Protein AF-F3GK65-F1 (afdb_monomer_lite)

Organism: NCBI:txid629263

pLDDT: mean 91.28, std 12.59, range [42.91, 98.81]

Secondary structure (DSSP, 8-state):
-HHHHHHHHSS--B-TTGGGSGGGGGBPPBSSS-TT---BPBPTTS-SSTTT----B---SB-TTSBB-S--B-SBSS-TTB-SSSTTBB-TTSTTBPPPB-S--HHHHHHHTT--EEEEEETHHHHHHHHTT-SSPPSSS---GGG-GGGGBGGGSTTSHHHHHHHEEEEESSSSTTT-HHHHHHHTT---SEEEEE--GGGS--TTTS-HHHH--

Structure (mmCIF, N/CA/C/O backbone):
data_AF-F3GK65-F1
#
_entry.id   AF-F3GK65-F1
#
loop_
_atom_site.group_PDB
_atom_site.id
_atom_site.type_symbol
_atom_site.label_atom_id
_atom_site.label_alt_id
_atom_site.label_comp_id
_atom_site.label_asym_id
_atom_site.label_entity_id
_atom_site.label_seq_id
_atom_site.pdbx_PDB_ins_code
_atom_site.Cartn_x
_atom_site.Cartn_y
_atom_site.Cartn_z
_atom_site.occupancy
_atom_site.B_iso_or_equiv
_atom_site.auth_seq_id
_atom_site.auth_comp_id
_atom_site.auth_asym_id
_atom_site.auth_atom_id
_atom_site.pdbx_PDB_model_num
ATOM 1 N N . PHE A 1 1 ? 5.618 -4.472 -0.065 1.00 94.06 1 PHE A N 1
ATOM 2 C CA . PHE A 1 1 ? 4.437 -4.201 -0.919 1.00 94.06 1 PHE A CA 1
ATOM 3 C C . PHE A 1 1 ? 3.686 -5.488 -1.281 1.00 94.06 1 PHE A C 1
ATOM 5 O O . PHE A 1 1 ? 2.673 -5.752 -0.646 1.00 94.06 1 PHE A O 1
ATOM 12 N N . LEU A 1 2 ? 4.176 -6.322 -2.215 1.00 95.81 2 LEU A N 1
ATOM 13 C CA . LEU A 1 2 ? 3.410 -7.453 -2.777 1.00 95.81 2 LEU A CA 1
ATOM 14 C C . LEU A 1 2 ? 2.912 -8.450 -1.724 1.00 95.81 2 LEU A C 1
ATOM 16 O O . LEU A 1 2 ? 1.735 -8.788 -1.720 1.00 95.81 2 LEU A O 1
ATOM 20 N N . ASN A 1 3 ? 3.767 -8.828 -0.768 1.00 95.19 3 ASN A N 1
ATOM 21 C CA . ASN A 1 3 ? 3.383 -9.724 0.330 1.00 95.19 3 ASN A CA 1
ATOM 22 C C . ASN A 1 3 ? 2.174 -9.205 1.122 1.00 95.19 3 ASN A C 1
ATOM 24 O O . ASN A 1 3 ? 1.373 -9.993 1.601 1.00 95.19 3 ASN A O 1
ATOM 28 N N . HIS A 1 4 ? 2.029 -7.884 1.262 1.00 96.25 4 HIS A N 1
ATOM 29 C CA . HIS A 1 4 ? 0.927 -7.285 2.021 1.00 96.25 4 HIS A CA 1
ATOM 30 C C . HIS A 1 4 ? -0.365 -7.278 1.197 1.00 96.25 4 HIS A C 1
ATOM 32 O O . HIS A 1 4 ? -1.444 -7.434 1.755 1.00 96.25 4 HIS A O 1
ATOM 38 N N . GLN A 1 5 ? -0.253 -7.134 -0.125 1.00 97.56 5 GLN A N 1
ATOM 39 C CA . GLN A 1 5 ? -1.383 -7.282 -1.041 1.00 97.56 5 GLN A CA 1
ATOM 40 C C . GLN A 1 5 ? -1.865 -8.740 -1.030 1.00 97.56 5 GLN A C 1
ATOM 42 O O . GLN A 1 5 ? -3.017 -9.007 -0.704 1.00 97.56 5 GLN A O 1
ATOM 47 N N . TYR A 1 6 ? -0.948 -9.693 -1.236 1.00 96.00 6 TYR A N 1
ATOM 48 C CA . TYR A 1 6 ? -1.248 -11.128 -1.197 1.00 96.00 6 TYR A CA 1
ATOM 49 C C . TYR A 1 6 ? -1.791 -11.602 0.154 1.00 96.00 6 TYR A C 1
ATOM 51 O O . TYR A 1 6 ? -2.671 -12.458 0.165 1.00 96.00 6 TYR A O 1
ATOM 59 N N . LEU A 1 7 ? -1.328 -11.033 1.273 1.00 96.50 7 LEU A N 1
ATOM 60 C CA . LEU A 1 7 ? -1.865 -11.321 2.607 1.00 96.50 7 LEU A CA 1
ATOM 61 C C . LEU A 1 7 ? -3.384 -11.128 2.669 1.00 96.50 7 LEU A C 1
ATOM 63 O O . LEU A 1 7 ? -4.075 -11.923 3.300 1.00 96.50 7 LEU A O 1
ATOM 67 N N . ILE A 1 8 ? -3.903 -10.073 2.035 1.00 98.00 8 ILE A N 1
ATOM 68 C CA . ILE A 1 8 ? -5.317 -9.715 2.158 1.00 98.00 8 ILE A CA 1
ATOM 69 C C . ILE A 1 8 ? -6.172 -10.232 1.000 1.00 98.00 8 ILE A C 1
ATOM 71 O O . ILE A 1 8 ? -7.365 -10.430 1.202 1.00 98.00 8 ILE A O 1
ATOM 75 N N . SER A 1 9 ? -5.615 -10.457 -0.193 1.00 97.38 9 SER A N 1
ATOM 76 C CA . SER A 1 9 ? -6.394 -10.815 -1.393 1.00 97.38 9 SER A CA 1
ATOM 77 C C . SER A 1 9 ? -6.029 -12.160 -2.021 1.00 97.38 9 SER A C 1
ATOM 79 O O . SER A 1 9 ? -6.745 -12.615 -2.913 1.00 97.38 9 SER A O 1
ATOM 81 N N . ALA A 1 10 ? -4.911 -12.781 -1.622 1.00 96.75 10 ALA A N 1
ATOM 82 C CA . ALA A 1 10 ? -4.298 -13.910 -2.333 1.00 96.75 10 ALA A CA 1
ATOM 83 C C . ALA A 1 10 ? -4.128 -13.666 -3.853 1.00 96.75 10 ALA A C 1
ATOM 85 O O . ALA A 1 10 ? -4.073 -14.611 -4.636 1.00 96.75 10 ALA A O 1
ATOM 86 N N . THR A 1 11 ? -4.070 -12.394 -4.265 1.00 96.38 11 THR A N 1
ATOM 87 C CA . THR A 1 11 ? -4.073 -11.953 -5.663 1.00 96.38 11 THR A CA 1
ATOM 88 C C . THR A 1 11 ? -3.103 -10.785 -5.822 1.00 96.38 11 THR A C 1
ATOM 90 O O . THR A 1 11 ? -3.115 -9.846 -5.022 1.00 96.38 11 THR A O 1
ATOM 93 N N . ALA A 1 12 ? -2.263 -10.817 -6.858 1.00 97.00 12 ALA A N 1
ATOM 94 C CA . ALA A 1 12 ? -1.435 -9.666 -7.208 1.00 97.00 12 ALA A CA 1
ATOM 95 C C . ALA A 1 12 ? -2.324 -8.485 -7.646 1.00 97.00 12 ALA A C 1
ATOM 97 O O . ALA A 1 12 ? -3.264 -8.703 -8.415 1.00 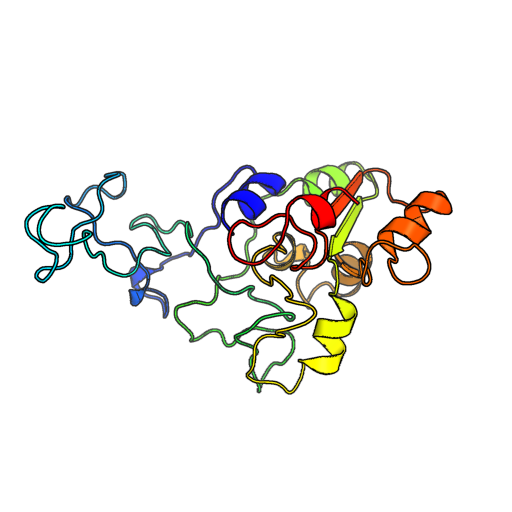97.00 12 ALA A O 1
ATOM 98 N N . PRO A 1 13 ? -2.024 -7.241 -7.235 1.00 98.00 13 PRO A N 1
ATOM 99 C CA . PRO A 1 13 ? -2.715 -6.079 -7.774 1.00 98.00 13 PRO A CA 1
ATOM 100 C C . PRO A 1 13 ? -2.517 -5.975 -9.285 1.00 98.00 13 PRO A C 1
ATOM 102 O O . PRO A 1 13 ? -1.443 -6.283 -9.806 1.00 98.00 13 PRO A O 1
ATOM 105 N N . VAL A 1 14 ? -3.532 -5.477 -9.978 1.00 97.56 14 VAL A N 1
ATOM 106 C CA . VAL A 1 14 ? -3.512 -5.293 -11.430 1.00 97.56 14 VAL A CA 1
ATOM 107 C C . VAL A 1 14 ? -3.366 -3.809 -11.752 1.00 97.56 14 VAL A C 1
ATOM 109 O O . VAL A 1 14 ? -4.002 -2.957 -11.124 1.00 97.56 14 VAL A O 1
ATOM 112 N N . TYR A 1 15 ? -2.551 -3.499 -12.758 1.00 97.75 15 TYR A N 1
ATOM 113 C CA . TYR A 1 15 ? -2.471 -2.190 -13.399 1.00 97.75 15 TYR A CA 1
ATOM 114 C C . TYR A 1 15 ? -3.023 -2.298 -14.830 1.00 97.75 15 TYR A C 1
ATOM 116 O O . TYR A 1 15 ? -2.271 -2.593 -15.755 1.00 97.75 15 TYR A O 1
ATOM 124 N N . PRO A 1 16 ? -4.329 -2.077 -15.055 1.00 96.25 16 PRO A N 1
ATOM 125 C CA . PRO A 1 16 ? -4.945 -2.243 -16.367 1.00 96.25 16 PRO A CA 1
ATOM 126 C C . PRO A 1 16 ? -4.269 -1.378 -17.434 1.00 96.25 16 PRO A C 1
ATOM 128 O O . PRO A 1 16 ? -3.997 -0.202 -17.196 1.00 96.25 16 PRO A O 1
ATOM 131 N N . ASN A 1 17 ? -4.042 -1.959 -18.616 1.00 95.62 17 ASN A N 1
ATOM 132 C CA . ASN A 1 17 ? -3.461 -1.283 -19.781 1.00 95.62 17 ASN A CA 1
ATOM 133 C C . ASN A 1 17 ? -2.149 -0.540 -19.462 1.00 95.62 17 ASN A C 1
ATOM 135 O O . ASN A 1 17 ? -1.937 0.581 -19.927 1.00 95.62 17 ASN A O 1
ATOM 139 N N . ALA A 1 18 ? -1.255 -1.148 -18.669 1.00 97.12 18 ALA A N 1
ATOM 140 C CA . ALA A 1 18 ? -0.047 -0.479 -18.185 1.00 97.12 18 ALA A CA 1
ATOM 141 C C . ALA A 1 18 ? 0.805 0.103 -19.328 1.00 97.12 18 ALA A C 1
ATOM 143 O O . ALA A 1 18 ? 1.327 1.211 -19.196 1.00 97.12 18 ALA A O 1
ATOM 144 N N . ALA A 1 19 ? 0.890 -0.595 -20.468 1.00 97.00 19 ALA A N 1
ATOM 145 C CA . ALA A 1 19 ? 1.664 -0.178 -21.642 1.00 97.00 19 ALA A CA 1
ATOM 146 C C . ALA A 1 19 ? 1.184 1.144 -22.278 1.00 97.00 19 ALA A C 1
ATOM 148 O O . ALA A 1 19 ? 1.980 1.855 -22.892 1.00 97.00 19 ALA A O 1
ATOM 149 N N . GLU A 1 20 ? -0.088 1.499 -22.091 1.00 97.50 20 GLU A N 1
ATOM 150 C CA . GLU A 1 20 ? -0.716 2.724 -22.612 1.00 97.50 20 GLU A CA 1
ATOM 151 C C . GLU A 1 20 ? -0.918 3.789 -21.522 1.00 97.50 20 GLU A C 1
ATOM 153 O O . GLU A 1 20 ? -1.520 4.836 -21.751 1.00 97.50 20 GLU A O 1
ATOM 158 N N . SER A 1 21 ? -0.401 3.534 -20.322 1.00 97.19 21 SER A N 1
ATOM 159 C CA . SER A 1 21 ? -0.592 4.373 -19.143 1.00 97.19 21 SER A CA 1
ATOM 160 C C . SER A 1 21 ? 0.669 5.174 -18.787 1.00 97.19 21 SER A C 1
ATOM 162 O O . SER A 1 21 ? 1.758 4.899 -19.312 1.00 97.19 21 SER A O 1
ATOM 164 N N . PRO A 1 22 ? 0.585 6.114 -17.825 1.00 97.19 22 PRO A N 1
ATOM 165 C CA . PRO A 1 22 ? 1.771 6.737 -17.242 1.00 97.19 22 PRO A CA 1
ATOM 166 C C . PRO A 1 22 ? 2.789 5.724 -16.695 1.00 97.19 22 PRO A C 1
ATOM 168 O O . PRO A 1 22 ? 3.991 5.976 -16.748 1.00 97.19 22 PRO A O 1
ATOM 171 N N . ALA A 1 23 ? 2.339 4.551 -16.235 1.00 97.56 23 ALA A N 1
ATOM 172 C CA . ALA A 1 23 ? 3.191 3.513 -15.660 1.00 97.56 23 ALA A CA 1
ATOM 173 C C . ALA A 1 23 ? 3.924 2.636 -16.689 1.00 97.56 23 ALA A C 1
ATOM 175 O O . ALA A 1 23 ? 4.648 1.726 -16.289 1.00 97.56 23 ALA A O 1
ATOM 176 N N . LYS A 1 24 ? 3.820 2.908 -18.000 1.00 97.88 24 LYS A N 1
ATOM 177 C CA . LYS A 1 24 ? 4.500 2.117 -19.048 1.00 97.88 24 LYS A CA 1
ATOM 178 C C . LYS A 1 24 ? 6.005 1.947 -18.813 1.00 97.88 24 LYS A C 1
ATOM 180 O O . LYS A 1 24 ? 6.577 0.917 -19.148 1.00 97.88 24 LYS A O 1
ATOM 185 N N . SER A 1 25 ? 6.645 2.947 -18.204 1.00 97.12 25 SER A N 1
ATOM 186 C CA . SER A 1 25 ? 8.075 2.925 -17.878 1.00 97.12 25 SER A CA 1
ATOM 187 C C . SER A 1 25 ? 8.427 1.996 -16.715 1.00 97.12 25 SER A C 1
ATOM 189 O O . SER A 1 25 ? 9.604 1.775 -16.469 1.00 97.12 25 SER A O 1
ATOM 191 N N . GLN A 1 26 ? 7.437 1.470 -15.991 1.00 97.88 26 GLN A N 1
ATOM 192 C CA . GLN A 1 26 ? 7.615 0.555 -14.863 1.00 97.88 26 GLN A CA 1
ATOM 193 C C . GLN A 1 26 ? 7.521 -0.925 -15.254 1.00 97.88 26 GLN A C 1
ATOM 195 O O . GLN A 1 26 ? 7.741 -1.788 -14.399 1.00 97.88 26 GLN A O 1
ATOM 200 N N . ILE A 1 27 ? 7.180 -1.215 -16.514 1.00 98.19 27 ILE A N 1
ATOM 201 C CA . ILE A 1 27 ? 7.025 -2.576 -17.023 1.00 98.19 27 ILE A CA 1
ATOM 202 C C . ILE A 1 27 ? 8.400 -3.238 -17.147 1.00 98.19 27 ILE A C 1
ATOM 204 O O . ILE A 1 27 ? 9.306 -2.709 -17.793 1.00 98.19 27 ILE A O 1
ATOM 208 N N . ALA A 1 28 ? 8.537 -4.415 -16.541 1.00 97.62 28 ALA A N 1
ATOM 209 C CA . ALA A 1 28 ? 9.734 -5.232 -16.618 1.00 97.62 28 ALA A CA 1
ATOM 210 C C . ALA A 1 28 ? 10.055 -5.619 -18.066 1.00 97.62 28 ALA A C 1
ATOM 212 O O . ALA A 1 28 ? 9.186 -6.042 -18.824 1.00 97.62 28 ALA A O 1
ATOM 213 N N . THR A 1 29 ? 11.332 -5.541 -18.437 1.00 97.50 29 THR A N 1
ATOM 214 C CA . THR A 1 29 ? 11.816 -6.155 -19.679 1.00 97.50 29 THR A CA 1
ATOM 215 C C . THR A 1 29 ? 12.325 -7.557 -19.370 1.00 97.50 29 THR A C 1
ATOM 217 O O . THR A 1 29 ? 13.164 -7.725 -18.48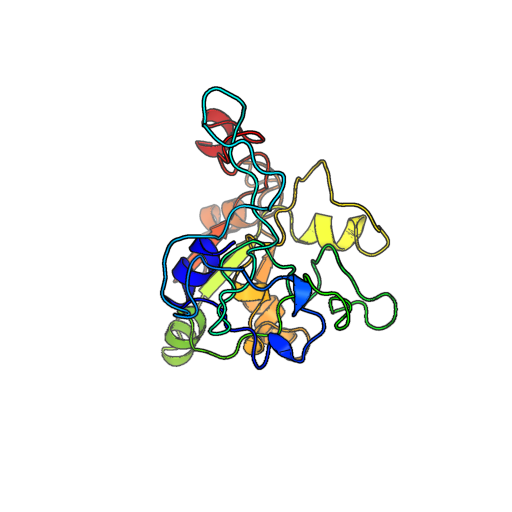4 1.00 97.50 29 THR A O 1
ATOM 220 N N . LEU A 1 30 ? 11.832 -8.561 -20.094 1.00 97.75 30 LEU A N 1
ATOM 221 C CA . LEU A 1 30 ? 12.184 -9.970 -19.903 1.00 97.75 30 LEU A CA 1
ATOM 222 C C . LEU A 1 30 ? 13.158 -10.451 -20.986 1.00 97.75 30 LEU A C 1
ATOM 224 O O . LEU A 1 30 ? 13.303 -9.822 -22.036 1.00 97.75 30 LEU A O 1
ATOM 228 N N . GLN A 1 31 ? 13.851 -11.564 -20.730 1.00 96.94 31 GLN A N 1
ATOM 229 C CA . GLN A 1 31 ? 14.780 -12.160 -21.703 1.00 96.94 31 GLN A CA 1
ATOM 230 C C . GLN A 1 31 ? 14.078 -12.720 -22.948 1.00 96.94 31 GLN A C 1
ATOM 232 O O . GLN A 1 31 ? 14.724 -12.924 -23.976 1.00 96.94 31 GLN A O 1
ATOM 237 N N . SER A 1 32 ? 12.771 -12.960 -22.871 1.00 96.94 32 SER A N 1
ATOM 238 C CA . SER A 1 32 ? 11.936 -13.361 -23.999 1.00 96.94 32 SER A CA 1
ATOM 239 C C . SER A 1 32 ? 10.675 -12.502 -24.091 1.00 96.94 32 SER A C 1
ATOM 241 O O . SER A 1 32 ? 10.372 -11.710 -23.202 1.00 96.94 32 SER A O 1
ATOM 243 N N . PHE A 1 33 ? 9.919 -12.673 -25.176 1.00 94.25 33 PHE A N 1
ATOM 244 C CA . PHE A 1 33 ? 8.612 -12.036 -25.352 1.00 94.25 33 PHE A CA 1
ATOM 245 C C . PHE A 1 33 ? 7.487 -12.727 -24.562 1.00 94.25 33 PHE A C 1
ATOM 247 O O . PHE A 1 33 ? 6.353 -12.258 -24.598 1.00 94.25 33 PHE A O 1
ATOM 254 N N . ASN A 1 34 ? 7.766 -13.841 -23.872 1.00 96.75 34 ASN A N 1
ATOM 255 C CA . ASN A 1 34 ? 6.779 -14.493 -23.019 1.00 96.75 34 ASN A CA 1
ATOM 256 C C . ASN A 1 34 ? 6.603 -13.670 -21.727 1.00 96.75 34 ASN A C 1
ATOM 258 O O . ASN A 1 34 ? 7.566 -13.573 -20.966 1.00 96.75 34 ASN A O 1
ATOM 262 N N . PRO A 1 35 ? 5.406 -13.124 -21.433 1.00 94.50 35 PRO A N 1
ATOM 263 C CA . PRO A 1 35 ? 5.169 -12.346 -20.213 1.00 94.50 35 PRO A CA 1
ATOM 264 C C . PRO A 1 35 ? 5.368 -13.155 -18.922 1.00 94.50 35 PRO A C 1
ATOM 266 O O . PRO A 1 35 ? 5.573 -12.567 -17.866 1.00 94.50 35 PRO A O 1
ATOM 269 N N . LEU A 1 36 ? 5.343 -14.489 -19.010 1.00 94.44 36 LEU A N 1
ATOM 270 C CA . LEU A 1 36 ? 5.572 -15.405 -17.893 1.00 94.44 36 LEU A CA 1
ATOM 271 C C . LEU A 1 36 ? 7.043 -15.830 -17.743 1.00 94.44 36 LEU A C 1
ATOM 273 O O . LEU A 1 36 ? 7.341 -16.694 -16.920 1.00 94.44 36 LEU A O 1
ATOM 277 N N . ASP A 1 37 ? 7.971 -15.293 -18.544 1.00 96.69 37 ASP A N 1
ATOM 278 C CA . ASP A 1 37 ? 9.395 -15.591 -18.376 1.00 96.69 37 ASP A CA 1
ATOM 279 C C . ASP A 1 37 ? 9.888 -15.020 -17.035 1.00 96.69 37 ASP A C 1
ATOM 281 O O . ASP A 1 37 ? 9.843 -13.807 -16.828 1.00 96.69 37 ASP A O 1
ATOM 285 N N . PRO A 1 38 ? 10.394 -15.851 -16.110 1.00 93.88 38 PRO A N 1
ATOM 286 C CA . PRO A 1 38 ? 10.830 -15.367 -14.805 1.00 93.88 38 PRO A CA 1
ATOM 287 C C . PRO A 1 38 ? 12.148 -14.577 -14.867 1.00 93.88 38 PRO A C 1
ATOM 289 O O . PRO A 1 38 ? 12.617 -14.079 -13.843 1.00 93.88 38 PRO A O 1
ATOM 292 N N . ARG A 1 39 ? 12.796 -14.486 -16.036 1.00 95.75 39 ARG A N 1
ATOM 293 C CA . ARG A 1 39 ? 14.120 -13.879 -16.186 1.00 95.75 39 ARG A CA 1
ATOM 294 C C . ARG A 1 39 ? 14.008 -12.444 -16.682 1.00 95.75 39 ARG A C 1
ATOM 296 O O . ARG A 1 39 ? 13.686 -12.192 -17.845 1.00 95.75 39 ARG A O 1
ATOM 303 N N . LEU A 1 40 ? 14.379 -11.502 -15.818 1.00 96.31 40 LEU A N 1
ATOM 304 C CA . LEU A 1 40 ? 14.602 -10.113 -16.213 1.00 96.31 40 LEU A CA 1
ATOM 305 C C . LEU A 1 40 ? 15.747 -10.024 -17.233 1.00 96.31 40 LEU A C 1
ATOM 307 O O . LEU A 1 40 ? 16.766 -10.712 -17.116 1.00 96.31 40 LEU A O 1
ATOM 311 N N . LYS A 1 41 ? 15.590 -9.149 -18.228 1.00 96.88 41 LYS A N 1
ATOM 312 C CA . LYS A 1 41 ? 16.653 -8.792 -19.167 1.00 96.88 41 LYS A CA 1
ATOM 313 C C . LYS A 1 41 ? 17.632 -7.837 -18.469 1.00 96.88 41 LYS A C 1
ATOM 315 O O . LYS A 1 41 ? 17.204 -6.755 -18.057 1.00 96.88 41 LYS A O 1
ATOM 320 N N . PRO A 1 42 ? 18.923 -8.193 -18.337 1.00 96.19 42 PRO A N 1
ATOM 321 C CA . PRO A 1 42 ? 19.933 -7.252 -17.866 1.00 96.19 42 PRO A CA 1
ATOM 322 C C . PRO A 1 42 ? 20.011 -6.025 -18.781 1.00 96.19 42 PRO A C 1
ATOM 324 O O . PRO A 1 42 ? 19.777 -6.124 -19.987 1.00 96.19 42 PRO A O 1
ATOM 327 N N . LEU A 1 43 ? 20.349 -4.868 -18.216 1.00 96.25 43 LEU A N 1
ATOM 328 C CA . LEU A 1 43 ? 20.660 -3.676 -19.003 1.00 96.25 43 LEU A CA 1
ATOM 329 C C . LEU A 1 43 ? 21.893 -3.931 -19.877 1.00 96.25 43 LEU A C 1
ATOM 331 O O . LEU A 1 43 ? 22.793 -4.661 -19.472 1.00 96.25 43 LEU A O 1
ATOM 335 N N . ASP A 1 44 ? 21.996 -3.255 -21.022 1.00 94.88 44 ASP A N 1
ATOM 336 C CA . ASP A 1 44 ? 23.139 -3.424 -21.938 1.00 94.88 44 ASP A CA 1
ATOM 337 C C . ASP A 1 44 ? 24.492 -3.082 -21.281 1.00 94.88 44 ASP A C 1
ATOM 339 O O . ASP A 1 44 ? 25.531 -3.598 -21.679 1.00 94.88 44 ASP A O 1
ATOM 343 N N . LYS A 1 45 ? 24.481 -2.221 -20.252 1.00 95.00 45 LYS A N 1
ATOM 344 C CA . LYS A 1 45 ? 25.659 -1.847 -19.446 1.00 95.00 45 LYS A CA 1
ATOM 345 C C . LYS A 1 45 ? 25.857 -2.715 -18.196 1.00 95.00 45 LYS A C 1
ATOM 347 O O . LYS A 1 45 ? 26.728 -2.410 -17.385 1.00 95.00 45 LYS A O 1
ATOM 352 N N . SER A 1 46 ? 25.030 -3.740 -17.996 1.00 95.94 46 SER A N 1
ATOM 353 C CA . SER A 1 46 ? 25.180 -4.665 -16.875 1.00 95.94 46 SER A CA 1
ATOM 354 C C . SER A 1 46 ? 26.532 -5.386 -16.972 1.00 95.94 46 SER A C 1
ATOM 356 O O . SER A 1 46 ? 26.915 -5.779 -18.076 1.00 95.94 46 SER A O 1
ATOM 358 N N . PRO A 1 47 ? 27.243 -5.608 -15.850 1.00 95.94 47 PRO A N 1
ATOM 359 C CA . PRO A 1 47 ? 28.450 -6.429 -15.838 1.00 95.94 47 PRO A CA 1
ATOM 360 C C . PRO A 1 47 ? 28.210 -7.800 -16.484 1.00 95.94 47 PRO A C 1
ATOM 362 O O . PRO A 1 47 ? 27.147 -8.400 -16.297 1.00 95.94 47 PRO A O 1
ATOM 365 N N . ALA A 1 48 ? 29.197 -8.289 -17.243 1.00 91.50 48 ALA A N 1
ATOM 366 C CA . ALA A 1 48 ? 29.115 -9.572 -17.944 1.00 91.50 48 ALA A CA 1
ATOM 367 C C . ALA A 1 48 ? 29.160 -10.771 -16.982 1.00 91.50 48 ALA A C 1
ATOM 369 O O . ALA A 1 48 ? 28.663 -11.850 -17.309 1.00 91.50 48 ALA A O 1
ATOM 370 N N . SER A 1 49 ? 29.740 -10.583 -15.793 1.00 92.44 49 SER A N 1
ATOM 371 C CA . SER A 1 49 ? 29.804 -11.590 -14.742 1.00 92.44 49 SER A CA 1
ATOM 372 C C . SER A 1 49 ? 29.634 -10.971 -13.355 1.00 92.44 49 SER A C 1
ATOM 374 O O . SER A 1 49 ? 29.941 -9.800 -13.139 1.00 92.44 49 SER A O 1
ATOM 376 N N . ALA A 1 50 ? 29.217 -11.794 -12.388 1.00 90.44 50 ALA A N 1
ATOM 377 C CA . ALA A 1 50 ? 29.147 -11.401 -10.981 1.00 90.44 50 ALA A CA 1
ATOM 378 C C . ALA A 1 50 ? 30.521 -11.045 -10.374 1.00 90.44 50 ALA A C 1
ATOM 380 O O . ALA A 1 50 ? 30.567 -10.396 -9.332 1.00 90.44 50 ALA A O 1
ATOM 381 N N . MET A 1 51 ? 31.626 -11.449 -11.017 1.00 95.06 51 MET A N 1
ATOM 382 C CA . MET A 1 51 ? 32.985 -11.086 -10.595 1.00 95.06 51 MET A CA 1
ATOM 383 C C . MET A 1 51 ? 33.320 -9.630 -10.932 1.00 95.06 51 MET A C 1
ATOM 385 O O . MET A 1 51 ? 34.103 -9.007 -10.220 1.00 95.06 51 MET A O 1
ATOM 389 N N . ASP A 1 52 ? 32.707 -9.086 -11.986 1.00 95.69 52 ASP A N 1
ATOM 390 C CA . ASP A 1 52 ? 32.929 -7.711 -12.451 1.00 95.69 52 ASP A CA 1
ATOM 391 C C . ASP A 1 52 ? 31.954 -6.716 -11.799 1.00 95.69 52 ASP A C 1
ATOM 393 O O . ASP A 1 52 ? 32.161 -5.502 -11.832 1.00 95.69 52 ASP A O 1
ATOM 397 N N . GLY A 1 53 ? 30.876 -7.226 -11.200 1.00 95.31 53 GLY A N 1
ATOM 398 C CA . GLY A 1 53 ? 29.899 -6.455 -10.443 1.00 95.31 53 GLY A CA 1
ATOM 399 C C . GLY A 1 53 ? 28.514 -7.108 -10.431 1.00 95.31 53 GLY A C 1
ATOM 400 O O . GLY A 1 53 ? 28.260 -8.066 -11.163 1.00 95.31 53 GLY A O 1
ATOM 401 N N . PRO A 1 54 ? 27.582 -6.601 -9.607 1.00 94.88 54 PRO A N 1
ATOM 402 C CA . PRO A 1 54 ? 26.222 -7.120 -9.577 1.00 94.88 54 PRO A CA 1
ATOM 403 C C . PRO A 1 54 ? 25.490 -6.826 -10.899 1.00 94.88 54 PRO A C 1
ATOM 405 O O . PRO A 1 54 ? 25.679 -5.749 -11.476 1.00 94.88 54 PRO A O 1
ATOM 408 N N . PRO A 1 55 ? 24.616 -7.736 -11.370 1.00 94.12 55 PRO A N 1
ATOM 409 C CA . PRO A 1 55 ? 23.807 -7.486 -12.553 1.00 94.12 55 PRO A CA 1
ATOM 410 C C . PRO A 1 55 ? 22.882 -6.284 -12.340 1.00 94.12 55 PRO A C 1
ATOM 412 O O . PRO A 1 55 ? 22.337 -6.080 -11.253 1.00 94.12 55 PRO A O 1
ATOM 415 N N . GLN A 1 56 ? 22.687 -5.500 -13.397 1.00 95.88 56 GLN A N 1
ATOM 416 C CA . GLN A 1 56 ? 21.808 -4.334 -13.387 1.00 95.88 56 GLN A CA 1
ATOM 417 C C . GLN A 1 56 ? 20.579 -4.593 -14.251 1.00 95.88 56 GLN A C 1
ATOM 419 O O . GLN A 1 56 ? 20.692 -5.051 -15.388 1.00 95.88 56 GLN A O 1
ATOM 424 N N . PHE A 1 57 ? 19.405 -4.251 -13.728 1.00 95.69 57 PHE A N 1
ATOM 425 C CA . PHE A 1 57 ? 18.120 -4.426 -14.399 1.00 95.69 57 PHE A CA 1
ATOM 426 C C . PHE A 1 57 ? 17.390 -3.089 -14.509 1.00 95.69 57 PHE A C 1
ATOM 428 O O . PHE A 1 57 ? 17.631 -2.166 -13.729 1.00 95.69 57 PHE A O 1
ATOM 435 N N . GLY A 1 58 ? 16.502 -2.987 -15.496 1.00 95.25 58 GLY A N 1
ATOM 436 C CA . GLY A 1 58 ? 15.604 -1.845 -15.627 1.00 95.25 58 GLY A CA 1
ATOM 437 C C . GLY A 1 58 ? 14.474 -1.849 -14.587 1.00 95.25 58 GLY A C 1
ATOM 438 O O . GLY A 1 58 ? 14.438 -2.699 -13.690 1.00 95.25 58 GLY A O 1
ATOM 439 N N . PRO A 1 59 ? 13.519 -0.914 -14.719 1.00 95.50 59 PRO A N 1
ATOM 440 C CA . PRO A 1 59 ? 12.291 -0.916 -13.932 1.00 95.50 59 PRO A CA 1
ATOM 441 C C . PRO A 1 59 ? 11.575 -2.268 -13.998 1.00 95.50 59 PRO A C 1
ATOM 443 O O . PRO A 1 59 ? 11.583 -2.939 -15.027 1.00 95.50 59 PRO A O 1
ATOM 446 N N . SER A 1 60 ? 10.979 -2.676 -12.882 1.00 95.81 60 SER A N 1
ATOM 447 C CA . SER A 1 60 ? 10.325 -3.982 -12.740 1.00 95.81 60 SER A CA 1
ATOM 448 C C . SER A 1 60 ? 9.169 -3.936 -11.740 1.00 95.81 60 SER A C 1
ATOM 450 O O . SER A 1 60 ? 8.919 -4.896 -11.012 1.00 95.81 60 SER A O 1
ATOM 452 N N . ALA A 1 61 ? 8.473 -2.796 -11.649 1.00 97.25 61 ALA A N 1
ATOM 453 C CA . ALA A 1 61 ? 7.323 -2.685 -10.753 1.00 97.25 61 ALA A CA 1
ATOM 454 C C . ALA A 1 61 ? 6.080 -3.378 -11.295 1.00 97.25 61 ALA A C 1
ATOM 456 O O . ALA A 1 61 ? 5.277 -3.853 -10.495 1.00 97.25 61 ALA A O 1
ATOM 457 N N . ILE A 1 62 ? 5.958 -3.483 -12.619 1.00 98.19 62 ILE A N 1
ATOM 458 C CA . ILE A 1 62 ? 4.824 -4.104 -13.298 1.00 98.19 62 ILE A CA 1
ATOM 459 C C . ILE A 1 62 ? 5.334 -5.222 -14.215 1.00 98.19 62 ILE A C 1
ATOM 461 O O . ILE A 1 62 ? 6.343 -5.057 -14.899 1.00 98.19 62 ILE A O 1
ATOM 465 N N . THR A 1 63 ? 4.667 -6.372 -14.231 1.00 97.62 63 THR A N 1
ATOM 466 C CA . THR A 1 63 ? 4.950 -7.458 -15.180 1.00 97.62 63 THR A CA 1
ATOM 467 C C . THR A 1 63 ? 4.402 -7.120 -16.575 1.00 97.62 63 THR A C 1
ATOM 469 O O . THR A 1 63 ? 3.467 -6.324 -16.689 1.00 97.62 63 THR A O 1
ATOM 472 N N . PRO A 1 64 ? 4.919 -7.712 -17.667 1.00 97.50 64 PRO A N 1
ATOM 473 C CA . PRO A 1 64 ? 4.395 -7.435 -19.011 1.00 97.50 64 PRO A CA 1
ATOM 474 C C . PRO A 1 64 ? 2.910 -7.783 -19.210 1.00 97.50 64 PRO A C 1
ATOM 476 O O . PRO A 1 64 ? 2.269 -7.229 -20.098 1.00 97.50 64 PRO A O 1
ATOM 479 N N . ASP A 1 65 ? 2.352 -8.664 -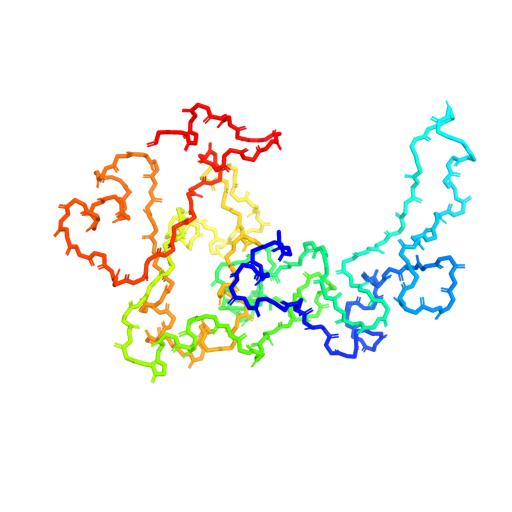18.378 1.00 96.81 65 ASP A N 1
ATOM 480 C CA . ASP A 1 65 ? 0.927 -9.009 -18.310 1.00 96.81 65 ASP A CA 1
ATOM 481 C C . ASP A 1 65 ? 0.139 -8.214 -17.248 1.00 96.81 65 ASP A C 1
ATOM 483 O O . ASP A 1 65 ? -0.967 -8.604 -16.881 1.00 96.81 65 ASP A O 1
ATOM 487 N N . ASN A 1 66 ? 0.649 -7.043 -16.841 1.00 97.50 66 ASN A N 1
ATOM 488 C CA . ASN A 1 66 ? -0.054 -6.005 -16.076 1.00 97.50 66 ASN A CA 1
ATOM 489 C C . ASN A 1 66 ? -0.239 -6.245 -14.562 1.00 97.50 66 ASN A C 1
ATOM 491 O O . ASN A 1 66 ? -1.091 -5.598 -13.949 1.00 97.50 66 ASN A O 1
ATOM 495 N N . TYR A 1 67 ? 0.559 -7.098 -13.918 1.00 97.81 67 TYR A N 1
ATOM 496 C CA . TYR A 1 67 ? 0.536 -7.244 -12.456 1.00 97.81 67 TYR A CA 1
ATOM 497 C C . TYR A 1 67 ? 1.571 -6.347 -11.782 1.00 97.81 67 TYR A C 1
ATOM 499 O O . TYR A 1 67 ? 2.742 -6.342 -12.153 1.00 97.81 67 TYR A O 1
ATOM 507 N N . ALA A 1 68 ? 1.166 -5.611 -10.748 1.00 98.00 68 ALA A N 1
ATOM 508 C CA . ALA A 1 68 ? 2.086 -4.837 -9.924 1.00 98.00 68 ALA A CA 1
ATOM 509 C C . ALA A 1 68 ? 2.762 -5.748 -8.890 1.00 98.00 68 ALA A C 1
ATOM 511 O O . ALA A 1 68 ? 2.110 -6.285 -7.993 1.00 98.00 68 ALA A O 1
ATOM 512 N N . VAL A 1 69 ? 4.079 -5.908 -9.005 1.00 95.81 69 VAL A N 1
ATOM 513 C CA . VAL A 1 69 ? 4.872 -6.875 -8.228 1.00 95.81 69 VAL A CA 1
ATOM 514 C C . VAL A 1 69 ? 5.951 -6.235 -7.354 1.00 95.81 69 VAL A C 1
ATOM 516 O O . VAL A 1 69 ? 6.308 -6.820 -6.334 1.00 95.81 69 VAL A O 1
ATOM 519 N N . ASN A 1 70 ? 6.408 -5.014 -7.664 1.00 95.44 70 ASN A N 1
ATOM 520 C CA . ASN A 1 70 ? 7.250 -4.219 -6.755 1.00 95.44 70 ASN A CA 1
ATOM 521 C C . ASN A 1 70 ? 6.536 -2.952 -6.271 1.00 95.44 70 ASN A C 1
ATOM 523 O O . ASN A 1 70 ? 5.387 -2.687 -6.613 1.00 95.44 70 ASN A O 1
ATOM 527 N N . THR A 1 71 ? 7.204 -2.208 -5.390 1.00 94.94 71 THR A N 1
ATOM 528 C CA . THR A 1 71 ? 6.643 -1.056 -4.682 1.00 94.94 71 THR A CA 1
ATOM 529 C C . THR A 1 71 ? 6.042 -0.019 -5.628 1.00 94.94 71 THR A C 1
ATOM 531 O O . THR A 1 71 ? 6.739 0.586 -6.437 1.00 94.94 71 THR A O 1
ATOM 534 N N . MET A 1 72 ? 4.750 0.234 -5.438 1.00 97.25 72 MET A N 1
ATOM 535 C CA . MET A 1 72 ? 4.004 1.345 -6.022 1.00 97.25 72 MET A CA 1
ATOM 536 C C . MET A 1 72 ? 3.337 2.148 -4.901 1.00 97.25 72 MET A C 1
ATOM 538 O O . MET A 1 72 ? 3.117 1.615 -3.812 1.00 97.25 72 MET A O 1
ATOM 542 N N . ALA A 1 73 ? 3.036 3.421 -5.143 1.00 96.94 73 ALA A N 1
ATOM 543 C CA . ALA A 1 73 ? 2.366 4.296 -4.190 1.00 96.94 73 ALA A CA 1
ATOM 544 C C . ALA A 1 73 ? 0.876 3.965 -4.056 1.00 96.94 73 ALA A C 1
ATOM 546 O O . ALA A 1 73 ? 0.243 3.630 -5.065 1.00 96.94 73 ALA A O 1
ATOM 547 N N . PRO A 1 74 ? 0.295 4.093 -2.845 1.00 97.50 74 PRO A N 1
ATOM 548 C CA . PRO A 1 74 ? -1.146 4.008 -2.661 1.00 97.50 74 PRO A CA 1
ATOM 549 C C . PRO A 1 74 ? -1.877 5.046 -3.517 1.00 97.50 74 PRO A C 1
ATOM 551 O O . PRO A 1 74 ? -1.388 6.165 -3.649 1.00 97.50 74 PRO A O 1
ATOM 554 N N . PRO A 1 75 ? -3.068 4.743 -4.051 1.00 97.75 75 PRO A N 1
ATOM 555 C CA . PRO A 1 75 ? -3.879 5.723 -4.770 1.00 97.75 75 PRO A CA 1
ATOM 556 C C . PRO A 1 75 ? -4.465 6.817 -3.863 1.00 97.75 75 PRO A C 1
ATOM 558 O O . PRO A 1 75 ? -4.898 7.846 -4.375 1.00 97.75 75 PRO A O 1
ATOM 561 N N . TYR A 1 76 ? -4.495 6.607 -2.542 1.00 98.00 76 TYR A N 1
ATOM 562 C CA . TYR A 1 76 ? -5.180 7.472 -1.577 1.00 98.00 76 TYR A CA 1
ATOM 563 C C . TYR A 1 76 ? -4.247 7.963 -0.470 1.00 98.00 76 TYR A C 1
ATOM 565 O O . TYR A 1 76 ? -3.350 7.235 -0.043 1.00 98.00 76 TYR A O 1
ATOM 573 N N . TRP A 1 77 ? -4.506 9.162 0.053 1.00 95.19 77 TRP A N 1
ATOM 574 C CA . TRP A 1 77 ? -3.835 9.705 1.237 1.00 95.19 77 TRP A CA 1
ATOM 575 C C . TRP A 1 77 ? -4.064 8.802 2.464 1.00 95.19 77 TRP A C 1
ATOM 577 O O . TRP A 1 77 ? -5.224 8.514 2.754 1.00 95.19 77 TRP A O 1
ATOM 587 N N . PRO A 1 78 ? -3.035 8.347 3.208 1.00 94.06 78 PRO A N 1
ATOM 588 C CA . PRO A 1 78 ? -1.629 8.732 3.142 1.00 94.06 78 PRO A CA 1
ATOM 589 C C . PRO A 1 78 ? -0.884 8.101 1.960 1.00 94.06 78 PRO A C 1
ATOM 591 O O . PRO A 1 78 ? -0.961 6.896 1.715 1.00 94.06 78 PRO A O 1
ATOM 594 N N . THR A 1 79 ? -0.102 8.927 1.266 1.00 93.75 79 THR A N 1
ATOM 595 C CA . THR A 1 79 ? 0.743 8.552 0.122 1.00 93.75 79 THR A CA 1
ATOM 596 C C . THR A 1 79 ? 1.928 9.513 0.004 1.00 93.75 79 THR A C 1
ATOM 598 O O . THR A 1 79 ? 1.811 10.677 0.375 1.00 93.75 79 THR A O 1
ATOM 601 N N . TRP A 1 80 ? 3.059 9.053 -0.539 1.00 90.69 80 TRP A N 1
ATOM 602 C CA . TRP A 1 80 ? 4.238 9.898 -0.788 1.00 90.69 80 TRP A CA 1
ATOM 603 C C . TRP A 1 80 ? 4.179 10.657 -2.125 1.00 90.69 80 TRP A C 1
ATOM 605 O O . TRP A 1 80 ? 5.122 11.359 -2.476 1.00 90.69 80 TRP A O 1
ATOM 615 N N . LEU A 1 81 ? 3.090 10.505 -2.886 1.00 92.69 81 LEU A N 1
ATOM 616 C CA . LEU A 1 81 ? 2.865 11.151 -4.186 1.00 92.69 81 LEU A CA 1
ATOM 617 C C . LEU A 1 81 ? 1.548 11.931 -4.195 1.00 92.69 81 LEU A C 1
ATOM 619 O O . LEU A 1 81 ? 0.786 11.857 -5.157 1.00 92.69 81 LEU A O 1
ATOM 623 N N . ARG A 1 82 ? 1.253 12.619 -3.087 1.00 92.31 82 ARG A N 1
ATOM 624 C CA . ARG A 1 82 ? -0.017 13.318 -2.855 1.00 92.31 82 ARG A CA 1
ATOM 625 C C . ARG A 1 82 ? -0.299 14.324 -3.971 1.00 92.31 82 ARG A C 1
ATOM 627 O O . ARG A 1 82 ? 0.594 15.065 -4.374 1.00 92.31 82 ARG A O 1
ATOM 634 N N . ASP A 1 83 ? -1.532 14.350 -4.462 1.00 93.31 83 ASP A N 1
ATOM 635 C CA . ASP A 1 83 ? -1.973 15.329 -5.450 1.00 93.31 83 ASP A CA 1
ATOM 636 C C . ASP A 1 83 ? -2.270 16.675 -4.762 1.00 93.31 83 ASP A C 1
ATOM 638 O O . ASP A 1 83 ? -3.197 16.746 -3.952 1.00 93.31 83 ASP A O 1
ATOM 642 N N . PRO A 1 84 ? -1.542 17.765 -5.074 1.00 90.69 84 PRO A N 1
ATOM 643 C CA . PRO A 1 84 ? -1.826 19.076 -4.491 1.00 90.69 84 PRO A CA 1
ATOM 644 C C . PRO A 1 84 ? -3.209 19.626 -4.868 1.00 90.69 84 PRO A C 1
ATOM 646 O O . PRO A 1 84 ? -3.747 20.465 -4.152 1.00 90.69 84 PRO A O 1
ATOM 649 N N . GLN A 1 85 ? -3.777 19.185 -5.996 1.00 94.00 85 GLN A N 1
ATOM 650 C CA . GLN A 1 85 ? -5.087 19.630 -6.483 1.00 94.00 85 GLN A CA 1
ATOM 651 C C . GLN A 1 85 ? -6.230 18.765 -5.943 1.00 94.00 85 GLN A C 1
ATOM 653 O O . GLN A 1 85 ? -7.370 19.221 -5.893 1.00 94.00 85 GLN A O 1
ATOM 658 N N . ASN A 1 86 ? -5.932 17.534 -5.521 1.00 94.88 86 ASN A N 1
ATOM 659 C CA . ASN A 1 86 ? -6.902 16.611 -4.944 1.00 94.88 86 ASN A CA 1
ATOM 660 C C . ASN A 1 86 ? -6.292 15.849 -3.750 1.00 94.88 86 ASN A C 1
ATOM 662 O O . ASN A 1 86 ? -5.918 14.680 -3.879 1.00 94.88 86 ASN A O 1
ATOM 666 N N . PRO A 1 87 ? -6.178 16.497 -2.576 1.00 92.81 87 PRO A N 1
ATOM 667 C CA . PRO A 1 87 ? -5.301 16.042 -1.493 1.00 92.81 87 PRO A CA 1
ATOM 668 C C . PRO A 1 87 ? -5.673 14.704 -0.833 1.00 92.81 87 PRO A C 1
ATOM 670 O O . PRO A 1 87 ? -4.888 14.176 -0.043 1.00 92.81 87 PRO A O 1
ATOM 673 N N . ASP A 1 88 ? -6.834 14.129 -1.140 1.00 95.69 88 ASP A N 1
ATOM 674 C CA . ASP A 1 88 ? -7.210 12.781 -0.691 1.00 95.69 88 ASP A CA 1
ATOM 675 C C . ASP A 1 88 ? -6.598 11.662 -1.555 1.00 95.69 88 ASP A C 1
ATOM 677 O O . ASP A 1 88 ? -6.719 10.478 -1.225 1.00 95.69 88 ASP A O 1
ATOM 681 N N . TYR A 1 89 ? -5.917 12.016 -2.648 1.00 96.88 89 TYR A N 1
ATOM 682 C CA . TYR A 1 89 ? -5.422 11.092 -3.665 1.00 96.88 89 TYR A CA 1
ATOM 683 C C . TYR A 1 89 ? -3.929 11.277 -3.933 1.00 96.88 89 TYR A C 1
ATOM 685 O O . TYR A 1 89 ? -3.326 12.305 -3.621 1.00 96.88 89 TYR A O 1
ATOM 693 N N . SER A 1 90 ? -3.327 10.260 -4.543 1.00 96.06 90 SER A N 1
ATOM 694 C CA . SER A 1 90 ? -2.065 10.415 -5.265 1.00 96.06 90 SER A CA 1
ATOM 695 C C . SER A 1 90 ? -2.284 11.096 -6.613 1.00 96.06 90 SER A C 1
ATOM 697 O O . SER A 1 90 ? -3.331 10.919 -7.234 1.00 96.06 90 SER A O 1
ATOM 699 N N . LYS A 1 91 ? -1.260 11.797 -7.107 1.00 94.44 91 LYS A N 1
ATOM 700 C CA . LYS A 1 91 ? -1.260 12.421 -8.433 1.00 94.44 91 LYS A CA 1
ATOM 701 C C . LYS A 1 91 ? -1.313 11.329 -9.526 1.00 94.44 91 LYS A C 1
ATOM 703 O O . LYS A 1 91 ? -0.368 10.546 -9.636 1.00 94.44 91 LYS A O 1
ATOM 708 N N . PRO A 1 92 ? -2.394 11.227 -10.320 1.00 90.25 92 PRO A N 1
ATOM 709 C CA . PRO A 1 92 ? -2.676 10.036 -11.134 1.00 90.25 92 PRO A CA 1
ATOM 710 C C . PRO A 1 92 ? -1.803 9.881 -12.391 1.00 90.25 92 PRO A C 1
ATOM 712 O O . PRO A 1 92 ? -1.787 8.812 -12.993 1.00 90.25 92 PRO A O 1
ATOM 715 N N . ASP A 1 93 ? -1.087 10.926 -12.804 1.00 94.12 93 ASP A N 1
ATOM 716 C CA . ASP A 1 93 ? -0.212 10.945 -13.984 1.00 94.12 93 ASP A CA 1
ATOM 717 C C . ASP A 1 93 ? 1.234 10.509 -13.684 1.00 94.12 93 ASP A C 1
ATOM 719 O O . ASP A 1 93 ? 2.090 10.536 -14.571 1.00 94.12 93 ASP A O 1
ATOM 723 N N . LEU A 1 94 ? 1.524 10.086 -12.450 1.00 96.19 94 LEU A N 1
ATOM 724 C CA . LEU A 1 94 ? 2.848 9.615 -12.060 1.00 96.19 94 LEU A CA 1
ATOM 725 C C . LEU A 1 94 ? 3.004 8.104 -12.296 1.00 96.19 94 LEU A C 1
ATOM 727 O O . LEU A 1 94 ? 2.122 7.319 -11.939 1.00 96.19 94 LEU A O 1
ATOM 731 N N . PRO A 1 95 ? 4.154 7.657 -12.839 1.00 96.25 95 PRO A N 1
ATOM 732 C CA . PRO A 1 95 ? 4.357 6.268 -13.262 1.00 96.25 95 PRO A CA 1
ATOM 733 C C . PRO A 1 95 ? 4.331 5.257 -12.109 1.00 96.25 95 PRO A C 1
ATOM 735 O O . PRO A 1 95 ? 4.111 4.071 -12.326 1.00 96.25 95 PRO A O 1
ATOM 738 N N . ASN A 1 96 ? 4.591 5.707 -10.886 1.00 95.19 96 ASN A N 1
ATOM 739 C CA . ASN A 1 96 ? 4.750 4.880 -9.696 1.00 95.19 96 ASN A CA 1
ATOM 740 C C . ASN A 1 96 ? 3.514 4.866 -8.782 1.00 95.19 96 ASN A C 1
ATOM 742 O O . ASN A 1 96 ? 3.595 4.295 -7.698 1.00 95.19 96 ASN A O 1
ATOM 746 N N . VAL A 1 97 ? 2.380 5.443 -9.190 1.00 97.50 97 VAL A N 1
ATOM 747 C CA . VAL A 1 97 ? 1.102 5.353 -8.459 1.00 97.50 97 VAL A CA 1
ATOM 748 C C . VAL A 1 97 ? 0.327 4.130 -8.928 1.00 97.50 97 VAL A C 1
ATOM 750 O O . VAL A 1 97 ? 0.059 4.004 -10.118 1.00 97.50 97 VAL A O 1
ATOM 753 N N . LEU A 1 98 ? -0.060 3.235 -8.016 1.00 98.06 98 LEU A N 1
ATOM 754 C CA . LEU A 1 98 ? -0.942 2.120 -8.364 1.00 98.06 98 LEU A CA 1
ATOM 755 C C . LEU A 1 98 ? -2.385 2.615 -8.486 1.00 98.06 98 LEU A C 1
ATOM 757 O O . LEU A 1 98 ? -2.864 3.371 -7.642 1.00 98.06 98 LEU A O 1
ATOM 761 N N . VAL A 1 99 ? -3.105 2.139 -9.500 1.00 97.19 99 VAL A N 1
ATOM 762 C CA . VAL A 1 99 ? -4.541 2.408 -9.630 1.00 97.19 99 VAL A CA 1
ATOM 763 C C . VAL A 1 99 ? -5.352 1.753 -8.497 1.00 97.19 99 VAL A C 1
ATOM 765 O O . VAL A 1 99 ? -4.944 0.718 -7.961 1.00 97.19 99 VAL A O 1
ATOM 768 N N . PRO A 1 100 ? -6.535 2.284 -8.139 1.00 98.06 100 PRO A N 1
ATOM 769 C CA . PRO A 1 100 ? -7.420 1.626 -7.185 1.00 98.06 100 PRO A CA 1
ATOM 770 C C . PRO A 1 100 ? -7.838 0.211 -7.594 1.00 98.06 100 PRO A C 1
ATOM 772 O O . PRO A 1 100 ? -8.391 -0.008 -8.675 1.00 98.06 100 PRO A O 1
ATOM 775 N N . GLN A 1 101 ? -7.643 -0.736 -6.683 1.00 98.50 101 GLN A N 1
ATOM 776 C CA . GLN A 1 101 ? -7.986 -2.142 -6.854 1.00 98.50 101 GLN A CA 1
ATOM 777 C C . GLN A 1 101 ? -9.468 -2.397 -6.557 1.00 98.50 101 GLN A C 1
ATOM 779 O O . GLN A 1 101 ? -10.110 -1.676 -5.786 1.00 98.50 101 GLN A O 1
ATOM 784 N N . SER A 1 102 ? -10.022 -3.427 -7.198 1.00 97.31 102 SER A N 1
ATOM 785 C CA . SER A 1 102 ? -11.440 -3.810 -7.059 1.00 97.31 102 SER A CA 1
ATOM 786 C C . SER A 1 102 ? -11.693 -5.319 -7.023 1.00 97.31 102 SER A C 1
ATOM 788 O O . SER A 1 102 ? -12.835 -5.734 -6.847 1.00 97.31 102 SER A O 1
ATOM 790 N N . HIS A 1 103 ? -10.648 -6.141 -7.162 1.00 97.00 103 HIS A N 1
ATOM 791 C CA . HIS A 1 103 ? -10.744 -7.569 -6.865 1.00 97.00 103 HIS A CA 1
ATOM 792 C C . HIS A 1 103 ? -11.046 -7.783 -5.375 1.00 97.00 103 HIS A C 1
ATOM 794 O O . HIS A 1 103 ? -10.759 -6.914 -4.553 1.00 97.00 103 HIS A O 1
ATOM 800 N N . GLU A 1 104 ? -11.605 -8.937 -5.025 1.00 97.19 104 GLU A N 1
ATOM 801 C CA . GLU A 1 104 ? -12.008 -9.231 -3.650 1.00 97.19 104 GLU A CA 1
ATOM 802 C C . GLU A 1 104 ? -10.802 -9.381 -2.705 1.00 97.19 104 GLU A C 1
ATOM 804 O O . GLU A 1 104 ? -9.772 -9.953 -3.063 1.00 97.19 104 GLU A O 1
ATOM 809 N N . HIS A 1 105 ? -10.960 -8.918 -1.466 1.00 98.25 105 HIS A N 1
ATOM 810 C CA . HIS A 1 105 ? -10.041 -9.184 -0.356 1.00 98.25 105 HIS A CA 1
ATOM 811 C C . HIS A 1 105 ? -10.771 -9.749 0.875 1.00 98.25 105 HIS A C 1
ATOM 813 O O . HIS A 1 105 ? -12.003 -9.772 0.944 1.00 98.25 105 HIS A O 1
ATOM 819 N N . ILE A 1 106 ? -10.024 -10.203 1.883 1.00 98.62 106 I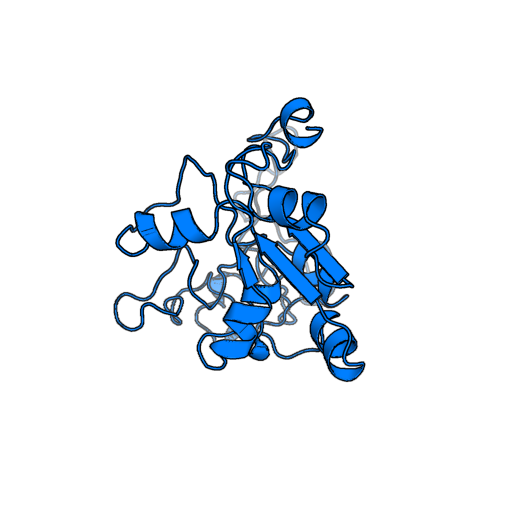LE A N 1
ATOM 820 C CA . ILE A 1 106 ? -10.560 -10.811 3.108 1.00 98.62 106 ILE A CA 1
ATOM 821 C C . ILE A 1 106 ? -11.536 -9.888 3.845 1.00 98.62 106 ILE A C 1
ATOM 823 O O . ILE A 1 106 ? -12.536 -10.364 4.376 1.00 98.62 106 ILE A O 1
ATOM 827 N N . GLY A 1 107 ? -11.314 -8.571 3.802 1.00 98.38 107 GLY A N 1
ATOM 828 C CA . GLY A 1 107 ? -12.220 -7.581 4.381 1.00 98.38 107 GLY A CA 1
ATOM 829 C C . GLY A 1 107 ? -13.634 -7.635 3.791 1.00 98.38 107 GLY A C 1
ATOM 830 O O . GLY A 1 107 ? -14.616 -7.564 4.527 1.00 98.38 107 GLY A O 1
ATOM 831 N N . ASP A 1 108 ? -13.759 -7.866 2.480 1.00 98.12 108 ASP A N 1
ATOM 832 C CA . ASP A 1 108 ? -15.065 -8.009 1.821 1.00 98.12 108 ASP A CA 1
ATOM 833 C C . ASP A 1 108 ? -15.762 -9.282 2.286 1.00 98.12 108 ASP A C 1
ATOM 835 O O . ASP A 1 108 ? -16.961 -9.279 2.565 1.00 98.12 108 ASP A O 1
ATOM 839 N N . LYS A 1 109 ? -15.006 -10.381 2.396 1.00 98.06 109 LYS A N 1
ATOM 840 C CA . LYS A 1 109 ? -15.528 -11.678 2.841 1.00 98.06 109 LYS A CA 1
ATOM 841 C C . LYS A 1 109 ? -16.030 -11.606 4.288 1.00 98.06 109 LYS A C 1
ATOM 843 O O . LYS A 1 109 ? -17.096 -12.147 4.581 1.00 98.06 109 LYS A O 1
ATOM 848 N N . LEU A 1 110 ? -15.302 -10.911 5.166 1.00 98.62 110 LEU A N 1
ATOM 849 C CA . LEU A 1 110 ? -15.699 -10.664 6.557 1.00 98.62 110 LEU A CA 1
ATOM 850 C C . LEU A 1 110 ? -16.949 -9.780 6.630 1.00 98.62 110 LEU A C 1
ATOM 852 O O . LEU A 1 110 ? -17.930 -10.158 7.272 1.00 98.62 110 LEU A O 1
ATOM 856 N N . SER A 1 111 ? -16.960 -8.659 5.901 1.00 98.06 111 SER A N 1
ATOM 857 C CA . SER A 1 111 ? -18.112 -7.753 5.831 1.00 98.06 111 SER A CA 1
ATOM 858 C C . SER A 1 111 ? -19.372 -8.456 5.312 1.00 98.06 111 SER A C 1
ATOM 860 O O . SER A 1 111 ? -20.435 -8.302 5.906 1.00 98.06 111 SER A O 1
ATOM 862 N N . LYS A 1 112 ? -19.268 -9.309 4.280 1.00 97.94 112 LYS A N 1
ATOM 863 C CA . LYS A 1 112 ? -20.390 -10.127 3.764 1.00 97.94 112 LYS A CA 1
ATOM 864 C C . LYS A 1 112 ? -20.989 -11.073 4.808 1.00 97.94 112 LYS A C 1
ATOM 866 O O . LYS A 1 112 ? -22.132 -11.496 4.667 1.00 97.94 112 LYS A O 1
ATOM 871 N N . ARG A 1 113 ? -20.220 -11.438 5.835 1.00 98.38 113 ARG A N 1
ATOM 872 C CA . ARG A 1 113 ? -20.653 -12.288 6.951 1.00 98.38 113 ARG A CA 1
ATOM 873 C C . ARG A 1 113 ? -20.995 -11.491 8.211 1.00 98.38 113 ARG A C 1
ATOM 875 O O . ARG A 1 113 ? -21.220 -12.103 9.247 1.00 98.38 113 ARG A O 1
ATOM 882 N N . ASN A 1 114 ? -21.046 -10.158 8.128 1.00 97.88 114 ASN A N 1
ATOM 883 C CA . ASN A 1 114 ? -21.238 -9.257 9.267 1.00 97.88 114 ASN A CA 1
ATOM 884 C C . ASN A 1 114 ? -20.217 -9.473 10.399 1.00 97.88 114 ASN A C 1
ATOM 886 O O . ASN A 1 114 ? -20.513 -9.219 11.564 1.00 97.88 114 ASN A O 1
ATOM 890 N N . VAL A 1 115 ? -19.009 -9.934 10.064 1.00 98.69 115 VAL A N 1
ATOM 891 C CA . VAL A 1 115 ? -17.907 -10.046 11.023 1.00 98.69 115 VAL A CA 1
ATOM 892 C C . VAL A 1 115 ? -17.197 -8.703 11.073 1.00 98.69 115 VAL A C 1
ATOM 894 O O . VAL A 1 115 ? -16.737 -8.207 10.042 1.00 98.69 115 VAL A O 1
ATOM 897 N N . ASP A 1 116 ? -17.130 -8.090 12.256 1.00 98.44 116 ASP A N 1
ATOM 898 C CA . ASP A 1 116 ? -16.435 -6.814 12.391 1.00 98.44 116 ASP A CA 1
ATOM 899 C C . ASP A 1 116 ? -14.920 -6.996 12.302 1.00 98.44 116 ASP A C 1
ATOM 901 O O . ASP A 1 116 ? -14.349 -7.935 12.864 1.00 98.44 116 ASP A O 1
ATOM 905 N N . TRP A 1 117 ? -14.274 -6.085 11.578 1.00 98.81 117 TRP A N 1
ATOM 906 C CA . TRP A 1 117 ? -12.842 -6.126 11.338 1.00 98.81 117 TRP A CA 1
ATOM 907 C C . TRP A 1 117 ? -12.232 -4.737 11.186 1.00 98.81 117 TRP A C 1
ATOM 909 O O . TRP A 1 117 ? -12.913 -3.784 10.791 1.00 98.81 117 TRP A O 1
ATOM 919 N N . ALA A 1 118 ? -10.937 -4.628 11.467 1.00 98.69 118 ALA A N 1
ATOM 920 C CA . ALA A 1 118 ? -10.173 -3.417 11.203 1.00 98.69 118 ALA A CA 1
ATOM 921 C C . ALA A 1 118 ? -8.693 -3.711 10.941 1.00 98.69 118 ALA A C 1
ATOM 923 O O . ALA A 1 118 ? -8.141 -4.720 11.378 1.00 98.69 118 ALA A O 1
ATOM 924 N N . TRP A 1 119 ? -8.063 -2.779 10.237 1.00 98.62 119 TRP A N 1
ATOM 925 C CA . TRP A 1 119 ? -6.632 -2.651 10.046 1.00 98.62 119 TRP A CA 1
ATOM 926 C C . TRP A 1 119 ? -6.122 -1.467 10.871 1.00 98.62 119 TRP A C 1
ATOM 928 O O . TRP A 1 119 ? -6.492 -0.322 10.607 1.00 98.62 119 TRP A O 1
ATOM 938 N N . TYR A 1 120 ? -5.268 -1.744 11.851 1.00 98.25 120 TYR A N 1
ATOM 939 C CA . TYR A 1 120 ? -4.567 -0.748 12.650 1.00 98.25 120 TYR A CA 1
ATOM 940 C C . TYR A 1 120 ? -3.187 -0.499 12.046 1.00 98.25 120 TYR A C 1
ATOM 942 O O . TYR A 1 120 ? -2.334 -1.389 12.001 1.00 98.25 120 TYR A O 1
ATOM 950 N N . ALA A 1 121 ? -2.969 0.724 11.583 1.00 96.06 121 ALA A N 1
ATOM 951 C CA . ALA A 1 121 ? -1.710 1.165 11.012 1.00 96.06 121 ALA A CA 1
ATOM 952 C C . ALA A 1 121 ? -0.951 2.021 12.028 1.00 96.06 121 ALA A C 1
ATOM 954 O O . ALA A 1 121 ? -1.393 3.119 12.365 1.00 96.06 121 ALA A O 1
ATOM 955 N N . GLY A 1 122 ? 0.194 1.540 12.510 1.00 93.81 122 GLY A N 1
ATOM 956 C CA . GLY A 1 122 ? 1.061 2.328 13.380 1.00 93.81 122 GLY A CA 1
ATOM 957 C C . GLY A 1 122 ? 1.471 3.641 12.710 1.00 93.81 122 GLY A C 1
ATOM 958 O O . GLY A 1 122 ? 1.800 3.661 11.522 1.00 93.81 122 GLY A O 1
ATOM 959 N N . ALA A 1 123 ? 1.453 4.725 13.484 1.00 92.31 123 ALA A N 1
ATOM 960 C CA . ALA A 1 123 ? 1.770 6.088 13.065 1.00 92.31 123 ALA A CA 1
ATOM 961 C C . ALA A 1 123 ? 0.887 6.690 11.956 1.00 92.31 123 ALA A C 1
ATOM 963 O O . ALA A 1 123 ? 1.281 7.673 11.320 1.00 92.31 123 ALA A O 1
ATOM 964 N N . TRP A 1 124 ? -0.300 6.134 11.708 1.00 94.12 124 TRP A N 1
ATOM 965 C CA . TRP A 1 124 ? -1.191 6.635 10.665 1.00 94.12 124 TRP A CA 1
ATOM 966 C C . TRP A 1 124 ? -1.592 8.084 10.920 1.00 94.12 124 TRP A C 1
ATOM 968 O O . TRP A 1 124 ? -1.381 8.922 10.049 1.00 94.12 124 TRP A O 1
ATOM 978 N N . GLN A 1 125 ? -2.112 8.396 12.112 1.00 93.00 125 GLN A N 1
ATOM 979 C CA . GLN A 1 125 ? -2.644 9.733 12.397 1.00 93.00 125 GLN A CA 1
ATOM 980 C C . GLN A 1 125 ? -1.548 10.804 12.357 1.00 93.00 125 GLN A C 1
ATOM 982 O O . GLN A 1 125 ? -1.715 11.825 11.700 1.00 93.00 125 GLN A O 1
ATOM 987 N N . VAL A 1 126 ? -0.390 10.525 12.958 1.00 90.31 126 VAL A N 1
ATOM 988 C CA . VAL A 1 126 ? 0.780 11.419 12.903 1.00 90.31 126 VAL A CA 1
ATOM 989 C C . VAL A 1 126 ? 1.220 11.670 11.462 1.00 90.31 126 VAL A C 1
ATOM 991 O O . VAL A 1 126 ? 1.513 12.803 11.091 1.00 90.31 126 VAL A O 1
ATOM 994 N N . THR A 1 127 ? 1.187 10.638 10.613 1.00 90.44 127 THR A N 1
ATOM 995 C CA . THR A 1 127 ? 1.478 10.799 9.183 1.00 90.44 127 THR A CA 1
ATOM 996 C C . THR A 1 127 ? 0.456 11.704 8.493 1.00 90.44 127 THR A C 1
ATOM 998 O O . THR A 1 127 ? 0.840 12.533 7.669 1.00 90.44 127 THR A O 1
ATOM 1001 N N . LEU A 1 128 ? -0.835 11.579 8.824 1.00 90.94 128 LEU A N 1
ATOM 1002 C CA . LEU A 1 128 ? -1.865 12.467 8.280 1.00 90.94 128 LEU A CA 1
ATOM 1003 C C . LEU A 1 128 ? -1.629 13.927 8.684 1.00 90.94 128 LEU A C 1
ATOM 1005 O O . LEU A 1 128 ? -1.786 14.817 7.850 1.00 90.94 128 LEU A O 1
ATOM 1009 N N . ASP A 1 129 ? -1.264 14.164 9.941 1.00 89.06 129 ASP A N 1
ATOM 1010 C CA . ASP A 1 129 ? -1.211 15.507 10.519 1.00 89.06 129 ASP A CA 1
ATOM 1011 C C . ASP A 1 129 ? 0.071 16.259 10.148 1.00 89.06 129 ASP A C 1
ATOM 1013 O O . ASP A 1 129 ? 0.006 17.424 9.750 1.00 89.06 129 ASP A O 1
ATOM 1017 N N . GLU A 1 130 ? 1.225 15.595 10.232 1.00 85.12 130 GLU A N 1
ATOM 1018 C CA . GLU A 1 130 ? 2.534 16.229 10.031 1.00 85.12 130 GLU A CA 1
ATOM 1019 C C . GLU A 1 130 ? 2.960 16.285 8.558 1.00 85.12 130 GLU A C 1
ATOM 1021 O O . GLU A 1 130 ? 3.731 17.162 8.170 1.00 85.12 130 GLU A O 1
ATOM 1026 N N . PHE A 1 131 ? 2.456 15.375 7.715 1.00 81.19 131 PHE A N 1
ATOM 1027 C CA . PHE A 1 131 ? 2.943 15.221 6.337 1.00 81.19 131 PHE A CA 1
ATOM 1028 C C . PHE A 1 131 ? 1.927 15.590 5.267 1.00 81.19 131 PHE A C 1
ATOM 1030 O O . PHE A 1 131 ? 2.238 15.473 4.083 1.00 81.19 131 PHE A O 1
ATOM 1037 N N . LYS A 1 132 ? 0.744 16.089 5.643 1.00 80.75 132 LYS A N 1
ATOM 1038 C CA . LYS A 1 132 ? -0.239 16.592 4.673 1.00 80.75 132 LYS A CA 1
ATOM 1039 C C . LYS A 1 132 ? 0.375 17.641 3.732 1.00 80.75 132 LYS A C 1
ATOM 1041 O O . LYS A 1 132 ? 0.178 17.560 2.523 1.00 80.75 132 LYS A O 1
ATOM 1046 N N . ASP A 1 133 ? 1.187 18.555 4.251 1.00 76.56 133 ASP A N 1
ATOM 1047 C CA . ASP A 1 133 ? 1.756 19.663 3.469 1.00 76.56 133 ASP A CA 1
ATOM 1048 C C . ASP A 1 133 ? 3.239 19.437 3.121 1.00 76.56 133 ASP A C 1
ATOM 1050 O O . ASP A 1 133 ? 3.942 20.352 2.696 1.00 76.56 133 ASP A O 1
ATOM 1054 N N . SER A 1 134 ? 3.733 18.209 3.308 1.00 71.56 134 SER A N 1
ATOM 1055 C CA . SER A 1 134 ? 5.131 17.847 3.089 1.00 71.56 134 SER A CA 1
ATOM 1056 C C . SER A 1 134 ? 5.314 17.117 1.762 1.00 71.56 134 SER A C 1
ATOM 1058 O O . SER A 1 134 ? 4.555 16.216 1.415 1.00 71.56 134 SER A O 1
ATOM 1060 N N . THR A 1 135 ? 6.383 17.450 1.038 1.00 64.88 135 THR A N 1
ATOM 1061 C CA . THR A 1 135 ? 6.864 16.656 -0.106 1.00 64.88 135 THR A CA 1
ATOM 1062 C C . THR A 1 135 ? 7.835 15.548 0.319 1.00 64.88 135 THR A C 1
ATOM 1064 O O . THR A 1 135 ? 8.377 14.843 -0.531 1.00 64.88 135 THR A O 1
ATOM 1067 N N . GLY A 1 136 ? 8.130 15.434 1.618 1.00 62.19 136 GLY A N 1
ATOM 1068 C CA . GLY A 1 136 ? 9.083 14.483 2.181 1.00 62.19 136 GLY A CA 1
ATOM 1069 C C . GLY A 1 136 ? 8.415 13.260 2.809 1.00 62.19 136 GLY A C 1
ATOM 1070 O O . GLY A 1 136 ? 7.268 13.306 3.242 1.00 62.19 136 GLY A O 1
ATOM 1071 N N . ILE A 1 137 ? 9.171 12.165 2.899 1.00 63.53 137 ILE A N 1
ATOM 1072 C CA . ILE A 1 137 ? 8.774 10.959 3.636 1.00 63.53 137 ILE A CA 1
ATOM 1073 C C . ILE A 1 137 ? 9.161 11.144 5.115 1.00 63.53 137 ILE A C 1
ATOM 1075 O O . ILE A 1 137 ? 10.299 11.553 5.382 1.00 63.53 137 ILE A O 1
ATOM 1079 N N . PRO A 1 138 ? 8.271 10.830 6.076 1.00 63.62 138 PRO A N 1
ATOM 1080 C CA . PRO A 1 138 ? 8.606 10.843 7.495 1.00 63.62 138 PRO A CA 1
ATOM 1081 C C . PRO A 1 138 ? 9.836 9.983 7.785 1.00 63.62 138 PRO A C 1
ATOM 1083 O O . PRO A 1 138 ? 9.846 8.789 7.489 1.00 63.62 138 PRO A O 1
ATOM 1086 N N . LYS A 1 139 ? 10.875 10.556 8.405 1.00 67.12 139 LYS A N 1
ATOM 1087 C CA . LYS A 1 139 ? 11.989 9.748 8.934 1.00 67.12 139 LYS A CA 1
ATOM 1088 C C . LYS A 1 139 ? 11.585 9.044 10.226 1.00 67.12 139 LYS A C 1
ATOM 1090 O O . LYS A 1 139 ? 11.934 7.887 10.431 1.00 67.12 139 LYS A O 1
ATOM 1095 N N . ILE A 1 140 ? 10.846 9.745 11.084 1.00 67.31 140 ILE A N 1
ATOM 1096 C CA . ILE A 1 140 ? 10.291 9.240 12.338 1.00 67.31 140 ILE A CA 1
ATOM 1097 C C . ILE A 1 140 ? 8.930 9.925 12.522 1.00 67.31 140 ILE A C 1
ATOM 1099 O O . ILE A 1 140 ? 8.897 11.150 12.461 1.00 67.31 140 ILE A O 1
ATOM 1103 N N . PRO A 1 141 ? 7.836 9.177 12.729 1.00 67.81 141 PRO A N 1
ATOM 1104 C CA . PRO A 1 141 ? 7.739 7.722 12.602 1.00 67.81 141 PRO A CA 1
ATOM 1105 C C . PRO A 1 141 ? 7.880 7.294 11.129 1.00 67.81 141 PRO A C 1
ATOM 1107 O O . PRO A 1 141 ? 7.166 7.817 10.288 1.00 67.81 141 PRO A O 1
ATOM 1110 N N . ASN A 1 142 ? 8.781 6.356 10.797 1.00 78.50 142 ASN A N 1
ATOM 1111 C CA . ASN A 1 142 ? 9.035 5.887 9.418 1.00 78.50 142 ASN A CA 1
ATOM 1112 C C . ASN A 1 142 ? 7.810 5.162 8.819 1.00 78.50 142 ASN A C 1
ATOM 1114 O O . ASN A 1 142 ? 7.754 3.931 8.767 1.00 78.50 142 ASN A O 1
ATOM 1118 N N . PHE A 1 143 ? 6.780 5.907 8.429 1.00 88.19 143 PHE A N 1
ATOM 1119 C CA . PHE A 1 143 ? 5.520 5.339 7.986 1.00 88.19 143 PHE A CA 1
ATOM 1120 C C . PHE A 1 143 ? 5.681 4.648 6.634 1.00 88.19 143 PHE A C 1
ATOM 1122 O O . PHE A 1 143 ? 5.987 5.254 5.607 1.00 88.19 143 PHE A O 1
ATOM 1129 N N . GLN A 1 144 ? 5.433 3.342 6.626 1.00 87.81 144 GLN A N 1
ATOM 1130 C CA . GLN A 1 144 ? 5.534 2.533 5.422 1.00 87.81 144 GLN A CA 1
ATOM 1131 C C . GLN A 1 144 ? 4.199 2.552 4.674 1.00 87.81 144 GLN A C 1
ATOM 1133 O O . GLN A 1 144 ? 3.354 1.671 4.840 1.00 87.81 144 GLN A O 1
ATOM 1138 N N . TYR A 1 145 ? 4.006 3.566 3.832 1.00 93.06 145 TYR A N 1
ATOM 1139 C CA . TYR A 1 145 ? 2.801 3.759 3.013 1.00 93.06 145 TYR A CA 1
ATOM 1140 C C . TYR A 1 145 ? 2.399 2.512 2.207 1.00 93.06 145 TYR A C 1
ATOM 1142 O O . TYR A 1 145 ? 1.228 2.152 2.111 1.00 93.06 145 TYR A O 1
ATOM 1150 N N . HIS A 1 146 ? 3.376 1.800 1.645 1.00 94.69 146 HIS A N 1
ATOM 1151 C CA . HIS A 1 146 ? 3.145 0.608 0.828 1.00 94.69 146 HIS A CA 1
ATOM 1152 C C . HIS A 1 146 ? 2.943 -0.684 1.643 1.00 94.69 146 HIS A C 1
ATOM 1154 O O . HIS A 1 146 ? 2.821 -1.767 1.065 1.00 94.69 146 HIS A O 1
ATOM 1160 N N . HIS A 1 147 ? 2.900 -0.576 2.975 1.00 95.56 147 HIS A N 1
ATOM 1161 C CA . HIS A 1 147 ? 2.503 -1.642 3.896 1.00 95.56 147 HIS A CA 1
ATOM 1162 C C . HIS A 1 147 ? 1.034 -1.547 4.319 1.00 95.56 147 HIS A C 1
ATOM 1164 O O . HIS A 1 147 ? 0.615 -2.316 5.174 1.00 95.56 147 HIS A O 1
ATOM 1170 N N . GLN A 1 148 ? 0.257 -0.639 3.724 1.00 97.44 148 GLN A N 1
ATOM 1171 C CA . GLN A 1 148 ? -1.152 -0.414 4.047 1.00 97.44 148 GLN A CA 1
ATOM 1172 C C . GLN A 1 148 ? -2.040 -0.975 2.921 1.00 97.44 148 GLN A C 1
ATOM 1174 O O . GLN A 1 148 ? -2.545 -0.203 2.106 1.00 97.44 148 GLN A O 1
ATOM 1179 N N . PRO A 1 149 ? -2.196 -2.306 2.784 1.00 98.12 149 PRO A N 1
ATOM 1180 C CA . PRO A 1 149 ? -2.738 -2.910 1.566 1.00 98.12 149 PRO A CA 1
ATOM 1181 C C . PRO A 1 149 ? -4.210 -2.552 1.330 1.00 98.12 149 PRO A C 1
ATOM 1183 O O . PRO A 1 149 ? -4.599 -2.273 0.201 1.00 98.12 149 PRO A O 1
ATOM 1186 N N . PHE A 1 150 ? -5.012 -2.428 2.391 1.00 98.62 150 PHE A N 1
ATOM 1187 C CA . PHE A 1 150 ? -6.400 -1.975 2.276 1.00 98.62 150 PHE A CA 1
ATOM 1188 C C . PHE A 1 150 ? -6.517 -0.528 1.754 1.00 98.62 150 PHE A C 1
ATOM 1190 O O . PHE A 1 150 ? -7.521 -0.185 1.140 1.00 98.62 150 PHE A O 1
ATOM 1197 N N . ASN A 1 151 ? -5.476 0.310 1.886 1.00 98.50 151 ASN A N 1
ATOM 1198 C CA . ASN A 1 151 ? -5.446 1.671 1.324 1.00 98.50 151 ASN A CA 1
ATOM 1199 C C . ASN A 1 151 ? -5.323 1.703 -0.218 1.00 98.50 151 ASN A C 1
ATOM 1201 O O . ASN A 1 151 ? -5.214 2.775 -0.806 1.00 98.50 151 ASN A O 1
ATOM 1205 N N . TYR A 1 152 ? -5.317 0.544 -0.883 1.00 98.62 152 TYR A N 1
ATOM 1206 C CA . TYR A 1 152 ? -5.299 0.431 -2.343 1.00 98.62 152 TYR A CA 1
ATOM 1207 C C . TYR A 1 152 ? -6.667 0.109 -2.944 1.00 98.62 152 TYR A C 1
ATOM 1209 O O . TYR A 1 152 ? -6.805 0.137 -4.164 1.00 98.62 152 TYR A O 1
ATOM 1217 N N . PHE A 1 153 ? -7.674 -0.206 -2.128 1.00 98.69 153 PHE A N 1
ATOM 1218 C CA . PHE A 1 153 ? -8.953 -0.728 -2.603 1.00 98.69 153 PHE A CA 1
ATOM 1219 C C . PHE A 1 153 ? -10.017 0.359 -2.634 1.00 98.69 153 PHE A C 1
ATOM 1221 O O . PHE A 1 153 ? -10.136 1.149 -1.698 1.00 98.69 153 PHE A O 1
ATOM 1228 N N . LYS A 1 154 ? -10.832 0.362 -3.696 1.00 98.31 154 LYS A N 1
ATOM 1229 C CA . LYS A 1 154 ? -11.905 1.350 -3.885 1.00 98.31 154 LYS A CA 1
ATOM 1230 C C . LYS A 1 154 ? -12.831 1.449 -2.674 1.00 98.31 154 LYS A C 1
ATOM 1232 O O . LYS A 1 154 ? -13.143 2.556 -2.263 1.00 98.31 154 LYS A O 1
ATOM 1237 N N . GLN A 1 155 ? -13.202 0.318 -2.071 1.00 97.75 155 GLN A N 1
ATOM 1238 C CA . GLN A 1 155 ? -14.130 0.263 -0.935 1.00 97.75 155 GLN A CA 1
ATOM 1239 C C . GLN A 1 155 ? -13.609 0.983 0.321 1.00 97.75 155 GLN A C 1
ATOM 1241 O O . GLN A 1 155 ? -14.400 1.467 1.126 1.00 97.75 155 GLN A O 1
ATOM 1246 N N . GLN A 1 156 ? -12.289 1.078 0.487 1.00 98.25 156 GLN A N 1
ATOM 1247 C CA . GLN A 1 156 ? -11.652 1.834 1.564 1.00 98.25 156 GLN A CA 1
ATOM 1248 C C . GLN A 1 156 ? -11.163 3.204 1.084 1.00 98.25 156 GLN A C 1
ATOM 1250 O O . GLN A 1 156 ? -10.505 3.905 1.844 1.00 98.25 156 GLN A O 1
ATOM 1255 N N . GLY A 1 157 ? -11.463 3.611 -0.149 1.00 98.12 157 GLY A N 1
ATOM 1256 C CA . GLY A 1 157 ? -11.106 4.916 -0.692 1.00 98.12 157 GLY A CA 1
ATOM 1257 C C . GLY A 1 157 ? -11.884 6.079 -0.060 1.00 98.12 157 GLY A C 1
ATOM 1258 O O . GLY A 1 157 ? -12.865 5.871 0.659 1.00 98.12 157 GLY A O 1
ATOM 1259 N N . PRO A 1 158 ? -11.472 7.329 -0.330 1.00 97.75 158 PRO A N 1
ATOM 1260 C CA . PRO A 1 158 ? -12.127 8.537 0.182 1.00 97.75 158 PRO A CA 1
ATOM 1261 C C . PRO A 1 158 ? -13.586 8.691 -0.278 1.00 97.75 158 PRO A C 1
ATOM 1263 O O . PRO A 1 158 ? -14.350 9.404 0.362 1.00 97.75 158 PRO A O 1
ATOM 1266 N N . GLN A 1 159 ? -14.013 7.987 -1.334 1.00 97.50 159 GLN A N 1
ATOM 1267 C CA . GLN A 1 159 ? -15.420 7.937 -1.751 1.00 97.50 159 GLN A CA 1
ATOM 1268 C C . GLN A 1 159 ? -16.326 7.184 -0.758 1.00 97.50 159 GLN A C 1
ATOM 1270 O O . GLN A 1 159 ? -17.546 7.308 -0.831 1.00 97.50 159 GLN A O 1
ATOM 1275 N N . HIS A 1 160 ? -15.747 6.418 0.171 1.00 98.19 160 HIS A N 1
ATOM 1276 C CA . HIS A 1 160 ? -16.460 5.654 1.195 1.00 98.19 160 HIS A CA 1
ATOM 1277 C C . HIS A 1 160 ? -15.965 6.047 2.599 1.00 98.19 160 HIS A C 1
ATOM 1279 O O . HIS A 1 160 ? -15.395 5.213 3.305 1.00 98.19 160 HIS A O 1
ATOM 1285 N N . PRO A 1 161 ? -16.153 7.310 3.030 1.00 97.69 161 PRO A N 1
ATOM 1286 C CA . PRO A 1 161 ? -15.495 7.853 4.221 1.00 97.69 161 PRO A CA 1
ATOM 1287 C C . PRO A 1 161 ? -15.836 7.088 5.507 1.00 97.69 161 PRO A C 1
ATOM 1289 O O . PRO A 1 161 ? -14.947 6.832 6.317 1.00 97.69 161 PRO A O 1
ATOM 1292 N N . GLU A 1 162 ? -17.088 6.653 5.668 1.00 98.25 162 GLU A N 1
ATOM 1293 C CA . GLU A 1 162 ? -17.515 5.888 6.846 1.00 98.25 162 GLU A CA 1
ATOM 1294 C C . GLU A 1 162 ? -16.873 4.496 6.899 1.00 98.25 162 GLU A C 1
ATOM 1296 O O . GLU A 1 162 ? -16.346 4.095 7.937 1.00 98.25 162 GLU A O 1
ATOM 1301 N N . GLU A 1 163 ? -16.840 3.771 5.774 1.00 98.12 163 GLU A N 1
ATOM 1302 C CA . GLU A 1 163 ? -16.181 2.459 5.712 1.00 98.12 163 GLU A CA 1
ATOM 1303 C C . GLU A 1 163 ? -14.667 2.610 5.885 1.00 98.12 163 GLU A C 1
ATOM 1305 O O . GLU A 1 163 ? -14.053 1.884 6.666 1.00 98.12 163 GLU A O 1
ATOM 1310 N N . ARG A 1 164 ? -14.059 3.607 5.233 1.00 98.31 164 ARG A N 1
ATOM 1311 C CA . ARG A 1 164 ? -12.639 3.928 5.387 1.00 98.31 164 ARG A CA 1
ATOM 1312 C C . ARG A 1 164 ? -12.284 4.193 6.848 1.00 98.31 164 ARG A C 1
ATOM 1314 O O . ARG A 1 164 ? -11.375 3.548 7.358 1.00 98.31 164 ARG A O 1
ATOM 1321 N N . LYS A 1 165 ? -13.011 5.082 7.533 1.00 97.50 165 LYS A N 1
ATOM 1322 C CA . LYS A 1 165 ? -12.784 5.415 8.950 1.00 97.50 165 LYS A CA 1
ATOM 1323 C C . LYS A 1 165 ? -13.010 4.213 9.866 1.00 97.50 165 LYS A C 1
ATOM 1325 O O . LYS A 1 165 ? -12.287 4.032 10.842 1.00 97.50 165 LYS A O 1
ATOM 1330 N N . LYS A 1 166 ? -14.006 3.377 9.559 1.00 97.88 166 LYS A N 1
ATOM 1331 C CA . LYS A 1 166 ? -14.299 2.168 10.333 1.00 97.88 166 LYS A CA 1
ATOM 1332 C C . LYS A 1 166 ? -13.180 1.130 10.224 1.00 97.88 166 LYS A C 1
ATOM 1334 O O . LYS A 1 166 ? -12.853 0.502 11.236 1.00 97.88 166 LYS A O 1
ATOM 1339 N N . ARG A 1 167 ? -12.638 0.924 9.016 1.00 98.38 167 ARG A N 1
ATOM 1340 C CA . ARG A 1 167 ? -11.691 -0.161 8.706 1.00 98.38 167 ARG A CA 1
ATOM 1341 C C . ARG A 1 167 ? -10.229 0.236 8.821 1.00 98.38 167 ARG A C 1
ATOM 1343 O O . ARG A 1 167 ? -9.448 -0.594 9.261 1.00 98.38 167 ARG A O 1
ATOM 1350 N N . LEU A 1 168 ? -9.849 1.450 8.433 1.00 98.38 168 LEU A N 1
ATOM 1351 C CA . LEU A 1 168 ? -8.468 1.931 8.499 1.00 98.38 168 LEU A CA 1
ATOM 1352 C C . LEU A 1 168 ? -8.310 2.806 9.738 1.00 98.38 168 LEU A C 1
ATOM 1354 O O . LEU A 1 168 ? -8.714 3.969 9.749 1.00 98.38 168 LEU A O 1
ATOM 1358 N N . ARG A 1 169 ? -7.757 2.221 10.797 1.00 98.06 169 ARG A N 1
ATOM 1359 C CA . ARG A 1 169 ? -7.614 2.856 12.105 1.00 98.06 169 ARG A CA 1
ATOM 1360 C C . ARG A 1 169 ? -6.159 3.203 12.376 1.00 98.06 169 ARG A C 1
ATOM 1362 O O . ARG A 1 169 ? -5.240 2.510 11.938 1.00 98.06 169 ARG A O 1
ATOM 1369 N N . ASP A 1 170 ? -5.963 4.270 13.136 1.00 96.75 170 ASP A N 1
ATOM 1370 C CA . ASP A 1 170 ? -4.655 4.602 13.682 1.00 96.75 170 ASP A CA 1
ATOM 1371 C C . ASP A 1 170 ? -4.265 3.586 14.758 1.00 96.75 170 ASP A C 1
ATOM 1373 O O . ASP A 1 170 ? -5.003 3.373 15.717 1.00 96.75 170 ASP A O 1
ATOM 1377 N N . GLY A 1 171 ? -3.104 2.960 14.580 1.00 95.56 171 GLY A N 1
ATOM 1378 C CA . GLY A 1 171 ? -2.481 2.091 15.573 1.00 95.56 171 GLY A CA 1
ATOM 1379 C C . GLY A 1 171 ? -1.834 2.872 16.713 1.00 95.56 171 GLY A C 1
ATOM 1380 O O . GLY A 1 171 ? -1.616 2.303 17.771 1.00 95.56 171 GLY A O 1
ATOM 1381 N N . GLY A 1 172 ? -1.571 4.170 16.537 1.00 94.12 172 GLY A N 1
ATOM 1382 C CA . GLY A 1 172 ? -0.802 4.976 17.483 1.00 94.12 172 GLY A CA 1
ATOM 1383 C C . GLY A 1 172 ? 0.709 4.800 17.311 1.00 94.12 172 GLY A C 1
ATOM 1384 O O . GLY A 1 172 ? 1.177 4.330 16.269 1.00 94.12 172 GLY A O 1
ATOM 1385 N N . LEU A 1 173 ? 1.470 5.229 18.313 1.00 91.00 173 LEU A N 1
ATOM 1386 C CA . LEU A 1 173 ? 2.933 5.217 18.331 1.00 91.00 173 LEU A CA 1
ATOM 1387 C C . LEU A 1 173 ? 3.458 4.289 19.424 1.00 91.00 173 LEU A C 1
ATOM 1389 O O . LEU A 1 173 ? 2.782 4.082 20.423 1.00 91.00 173 LEU A O 1
ATOM 1393 N N . GLY A 1 174 ? 4.686 3.800 19.251 1.00 88.06 174 GLY A N 1
ATOM 1394 C CA . GLY A 1 174 ? 5.385 3.050 20.298 1.00 88.06 174 GLY A CA 1
ATOM 1395 C C . GLY A 1 174 ? 4.766 1.687 20.626 1.00 88.06 174 GLY A C 1
ATOM 1396 O O . GLY A 1 174 ? 3.947 1.153 19.874 1.00 88.06 174 GLY A O 1
ATOM 1397 N N . ASP A 1 175 ? 5.201 1.138 21.753 1.00 88.00 175 ASP A N 1
ATOM 1398 C CA . ASP A 1 175 ? 4.888 -0.186 22.303 1.00 88.00 175 ASP A CA 1
ATOM 1399 C C . ASP A 1 175 ? 4.135 -0.109 23.649 1.00 88.00 175 ASP A C 1
ATOM 1401 O O . ASP A 1 175 ? 3.917 -1.120 24.308 1.00 88.00 175 ASP A O 1
ATOM 1405 N N . GLU A 1 176 ? 3.667 1.078 24.048 1.00 90.94 176 GLU A N 1
ATOM 1406 C CA . GLU A 1 176 ? 2.884 1.281 25.273 1.00 90.94 176 GLU A CA 1
ATOM 1407 C C . GLU A 1 176 ? 1.424 1.621 24.959 1.00 90.94 176 GLU A C 1
ATOM 1409 O O . GLU A 1 176 ? 1.151 2.462 24.102 1.00 90.94 176 GLU A O 1
ATOM 1414 N N . SER A 1 177 ? 0.462 1.076 25.711 1.00 94.94 177 SER A N 1
ATOM 1415 C CA . SER A 1 177 ? -0.969 1.389 25.531 1.00 94.94 177 SER A CA 1
ATOM 1416 C C . SER A 1 177 ? -1.326 2.863 25.774 1.00 94.94 177 SER A C 1
ATOM 1418 O O . SER A 1 177 ? -2.344 3.351 25.284 1.00 94.94 177 SER A O 1
ATOM 1420 N N . SER A 1 178 ? -0.459 3.616 26.455 1.00 95.12 178 SER A N 1
ATOM 1421 C CA . SER A 1 178 ? -0.561 5.071 26.625 1.00 95.12 178 SER A CA 1
ATOM 1422 C C . SER A 1 178 ? -0.473 5.843 25.296 1.00 95.12 178 SER A C 1
ATOM 1424 O O . SER A 1 178 ? -1.038 6.932 25.170 1.00 95.12 178 SER A O 1
ATOM 1426 N N . THR A 1 179 ? 0.225 5.286 24.301 1.00 92.62 179 THR A N 1
ATOM 1427 C CA . THR A 1 179 ? 0.545 5.938 23.018 1.00 92.62 179 THR A CA 1
ATOM 1428 C C . THR A 1 179 ? 0.142 5.100 21.801 1.00 92.62 179 THR A C 1
ATOM 1430 O O . THR A 1 179 ? -0.071 5.650 20.714 1.00 92.62 179 THR A O 1
ATOM 1433 N N . ASN A 1 180 ? -0.063 3.797 21.987 1.00 95.50 180 ASN A N 1
ATOM 1434 C CA . ASN A 1 180 ? -0.481 2.833 20.983 1.00 95.50 180 ASN A CA 1
ATOM 1435 C C . ASN A 1 180 ? -1.964 2.467 21.163 1.00 95.50 180 ASN A C 1
ATOM 1437 O O . ASN A 1 180 ? -2.354 1.739 22.078 1.00 95.50 180 ASN A O 1
ATOM 1441 N N . ARG A 1 181 ? -2.810 2.955 20.252 1.00 96.69 181 ARG A N 1
ATOM 1442 C CA . ARG A 1 181 ? -4.263 2.734 20.283 1.00 96.69 181 ARG A CA 1
ATOM 1443 C C . ARG A 1 181 ? -4.643 1.272 20.069 1.00 96.69 181 ARG A C 1
ATOM 1445 O O . ARG A 1 181 ? -5.650 0.839 20.619 1.00 96.69 181 ARG A O 1
ATOM 1452 N N . PHE A 1 182 ? -3.871 0.518 19.281 1.00 97.38 182 PHE A N 1
ATOM 1453 C CA . PHE A 1 182 ? -4.124 -0.913 19.107 1.00 97.38 182 PHE A CA 1
ATOM 1454 C C . PHE A 1 182 ? -3.941 -1.661 20.435 1.00 97.38 182 PHE A C 1
ATOM 1456 O O . PHE A 1 182 ? -4.826 -2.422 20.822 1.00 97.38 182 PHE A O 1
ATOM 1463 N N . LEU A 1 183 ? -2.848 -1.398 21.160 1.00 96.75 183 LEU A N 1
ATOM 1464 C CA . LEU A 1 183 ? -2.602 -2.003 22.474 1.00 96.75 183 LEU A CA 1
ATOM 1465 C C . LEU A 1 183 ? -3.648 -1.560 23.506 1.00 96.75 183 LEU A C 1
ATOM 1467 O O . LEU A 1 183 ? -4.181 -2.397 24.229 1.00 96.75 183 LEU A O 1
ATOM 1471 N N . ALA A 1 184 ? -4.028 -0.279 23.512 1.00 98.00 184 ALA A N 1
ATOM 1472 C CA . ALA A 1 184 ? -5.098 0.221 24.377 1.00 98.00 184 ALA A CA 1
ATOM 1473 C C . ALA A 1 184 ? -6.450 -0.469 24.118 1.00 98.00 184 ALA A C 1
ATOM 1475 O O . ALA A 1 184 ? -7.157 -0.839 25.058 1.00 98.00 184 ALA A O 1
ATOM 1476 N N . ASP A 1 185 ? -6.825 -0.663 22.848 1.00 98.19 185 ASP A N 1
ATOM 1477 C CA . ASP A 1 185 ? -8.055 -1.375 22.493 1.00 98.19 185 ASP A CA 1
ATOM 1478 C C . ASP A 1 185 ? -7.968 -2.870 22.843 1.00 98.19 185 ASP A C 1
ATOM 1480 O O . ASP A 1 185 ? -8.980 -3.459 23.229 1.00 98.19 185 ASP A O 1
ATOM 1484 N N . ALA A 1 186 ? -6.783 -3.484 22.743 1.00 97.88 186 ALA A N 1
ATOM 1485 C CA . ALA A 1 186 ? -6.546 -4.867 23.155 1.00 97.88 186 ALA A CA 1
ATOM 1486 C C . ALA A 1 186 ? -6.747 -5.050 24.666 1.00 97.88 186 ALA A C 1
ATOM 1488 O O . ALA A 1 186 ? -7.534 -5.902 25.079 1.00 97.88 186 ALA A O 1
ATOM 1489 N N . GLU A 1 187 ? -6.109 -4.207 25.481 1.00 98.12 187 GLU A N 1
ATOM 1490 C CA . GLU A 1 187 ? -6.236 -4.218 26.944 1.00 98.12 187 GLU A CA 1
ATOM 1491 C C . GLU A 1 187 ? -7.679 -3.970 27.400 1.00 98.12 187 GLU A C 1
ATOM 1493 O O . GLU A 1 187 ? -8.166 -4.604 28.336 1.00 98.12 187 GLU A O 1
ATOM 1498 N N . ALA A 1 188 ? -8.393 -3.076 26.712 1.00 98.19 188 ALA A N 1
ATOM 1499 C CA . ALA A 1 188 ? -9.774 -2.735 27.033 1.00 98.19 188 ALA A CA 1
ATOM 1500 C C . ALA A 1 188 ? -10.820 -3.715 26.465 1.00 98.19 188 ALA A C 1
ATOM 1502 O O . ALA A 1 188 ? -12.017 -3.491 26.663 1.00 98.19 188 ALA A O 1
ATOM 1503 N N . GLY A 1 189 ? -10.412 -4.755 25.726 1.00 97.69 189 GLY A N 1
ATOM 1504 C CA . GLY A 1 189 ? -11.334 -5.704 25.089 1.00 97.69 189 GLY A CA 1
ATOM 1505 C C . GLY A 1 189 ? -12.217 -5.082 23.997 1.00 97.69 189 GLY A C 1
ATOM 1506 O O . GLY A 1 189 ? -13.362 -5.492 23.820 1.00 97.69 189 GLY A O 1
ATOM 1507 N N . LYS A 1 190 ? -11.711 -4.067 23.284 1.00 97.94 190 LYS A N 1
ATOM 1508 C CA . LYS A 1 190 ? -12.431 -3.291 22.253 1.00 97.94 190 LYS A CA 1
ATOM 1509 C C . LYS A 1 190 ? -12.069 -3.665 20.816 1.00 97.94 190 LYS A C 1
ATOM 1511 O O . LYS A 1 190 ? -12.642 -3.102 19.879 1.00 97.94 190 LYS A O 1
ATOM 1516 N N . LEU A 1 191 ? -11.122 -4.582 20.624 1.00 98.31 191 LEU A N 1
ATOM 1517 C CA . LEU A 1 191 ? -10.724 -5.016 19.288 1.00 98.31 191 LEU A CA 1
ATOM 1518 C C . LEU A 1 191 ? -11.901 -5.652 18.528 1.00 98.31 191 LEU A C 1
ATOM 1520 O O . LEU A 1 191 ? -12.643 -6.456 19.099 1.00 98.31 191 LEU A O 1
ATOM 1524 N N . PRO A 1 192 ? -12.057 -5.352 17.225 1.00 98.19 192 PRO A N 1
ATOM 1525 C CA . PRO A 1 192 ? -12.933 -6.120 16.352 1.00 98.19 192 PRO A CA 1
ATOM 1526 C C . PRO A 1 192 ? -12.577 -7.609 16.343 1.00 98.19 192 PRO A C 1
ATOM 1528 O O . PRO A 1 192 ? -11.420 -7.984 16.547 1.00 98.19 192 PRO A O 1
ATOM 1531 N N . ALA A 1 193 ? -13.564 -8.445 16.006 1.00 98.25 193 ALA A N 1
ATOM 1532 C CA . ALA A 1 193 ? -13.415 -9.900 15.948 1.00 98.25 193 ALA A CA 1
ATOM 1533 C C . ALA A 1 193 ? -12.237 -10.347 15.068 1.00 98.25 193 ALA A C 1
ATOM 1535 O O . ALA A 1 193 ? -11.559 -11.319 15.392 1.00 98.25 193 ALA A O 1
ATOM 1536 N N . VAL A 1 194 ? -11.975 -9.626 13.973 1.00 98.44 194 VAL A N 1
ATOM 1537 C CA . VAL A 1 194 ? -10.753 -9.794 13.184 1.00 98.44 194 VAL A CA 1
ATOM 1538 C C . VAL A 1 194 ? -9.980 -8.487 13.152 1.00 98.44 194 VAL A C 1
ATOM 1540 O O . VAL A 1 194 ? -10.398 -7.513 12.528 1.00 98.44 194 VAL A O 1
ATOM 1543 N N . THR A 1 195 ? -8.815 -8.473 13.787 1.00 98.38 195 THR A N 1
ATOM 1544 C CA . THR A 1 195 ? -7.942 -7.303 13.794 1.00 98.38 195 THR A CA 1
ATOM 1545 C C . THR A 1 195 ? -6.621 -7.615 13.117 1.00 98.38 195 THR A C 1
ATOM 1547 O O . THR A 1 195 ? -5.948 -8.585 13.451 1.00 98.38 195 THR A O 1
ATOM 1550 N N . PHE A 1 196 ? -6.242 -6.756 12.178 1.00 97.81 196 PHE A N 1
ATOM 1551 C CA . PHE A 1 196 ? -4.910 -6.723 11.597 1.00 97.81 196 PHE A CA 1
ATOM 1552 C C . PHE A 1 196 ? -4.154 -5.544 12.195 1.00 97.81 196 PHE A C 1
ATOM 1554 O O . PHE A 1 196 ? -4.696 -4.442 12.260 1.00 97.81 196 PHE A O 1
ATOM 1561 N N . TYR A 1 197 ? -2.903 -5.751 12.585 1.00 95.69 197 TYR A N 1
ATOM 1562 C CA . TYR A 1 197 ? -2.046 -4.688 13.093 1.00 95.69 197 TYR A CA 1
ATOM 1563 C C . TYR A 1 197 ? -0.729 -4.678 12.327 1.00 95.69 197 TYR A C 1
ATOM 1565 O O . TYR A 1 197 ? -0.071 -5.710 12.179 1.00 95.69 197 TYR A O 1
ATOM 1573 N N . LYS A 1 198 ? -0.347 -3.503 11.825 1.00 93.06 198 LYS A N 1
ATOM 1574 C CA . LYS A 1 198 ? 0.985 -3.259 11.280 1.00 93.06 1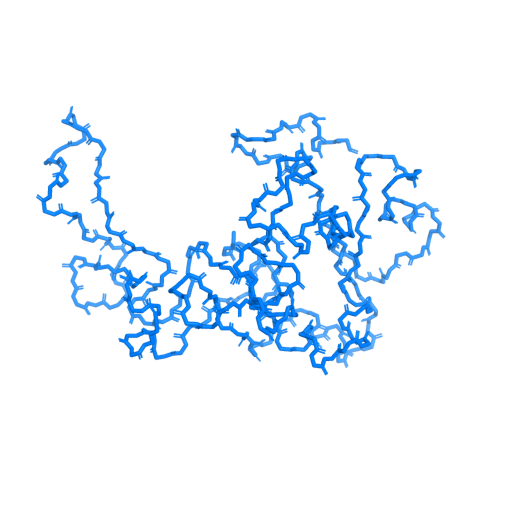98 LYS A CA 1
ATOM 1575 C C . LYS A 1 198 ? 1.686 -2.222 12.153 1.00 93.06 198 LYS A C 1
ATOM 1577 O O . LYS A 1 198 ? 1.300 -1.052 12.090 1.00 93.06 198 LYS A O 1
ATOM 1582 N N . PRO A 1 199 ? 2.718 -2.622 12.917 1.00 85.88 199 PRO A N 1
ATOM 1583 C CA . PRO A 1 199 ? 3.467 -1.702 13.756 1.00 85.88 199 PRO A CA 1
ATOM 1584 C C . PRO A 1 199 ? 4.095 -0.557 12.969 1.00 85.88 199 PRO A C 1
ATOM 1586 O O . PRO A 1 199 ? 4.345 -0.648 11.758 1.00 85.88 199 PRO A O 1
ATOM 1589 N N . GLN A 1 200 ? 4.400 0.507 13.705 1.00 80.94 200 GLN A N 1
ATOM 1590 C CA . GLN A 1 200 ? 5.199 1.631 13.238 1.00 80.94 200 GLN A CA 1
ATOM 1591 C C . GLN A 1 200 ? 6.508 1.147 12.584 1.00 80.94 200 GLN A C 1
ATOM 1593 O O . GLN A 1 200 ? 7.077 0.129 12.971 1.00 80.94 200 GLN A O 1
ATOM 1598 N N . GLY A 1 201 ? 7.007 1.874 11.578 1.00 65.44 201 GLY A N 1
ATOM 1599 C CA . GLY A 1 201 ? 8.125 1.425 10.742 1.00 65.44 201 GLY A CA 1
ATOM 1600 C C . GLY A 1 201 ? 9.397 1.008 11.477 1.00 65.44 201 GLY A C 1
ATOM 1601 O O . GLY A 1 201 ? 10.011 0.026 11.086 1.00 65.44 201 GLY A O 1
ATOM 1602 N N . ASN A 1 202 ? 9.782 1.713 12.536 1.00 64.56 202 ASN A N 1
ATOM 1603 C CA . ASN A 1 202 ? 10.955 1.385 13.356 1.00 64.56 202 ASN A CA 1
ATOM 1604 C C . ASN A 1 202 ? 10.738 0.198 14.312 1.00 64.56 202 ASN A C 1
ATOM 1606 O O . ASN A 1 202 ? 11.693 -0.221 14.948 1.00 64.56 202 ASN A O 1
ATOM 1610 N N . LEU A 1 203 ? 9.522 -0.352 14.392 1.00 57.88 203 LEU A N 1
ATOM 1611 C CA . LEU A 1 203 ? 9.147 -1.481 15.252 1.00 57.88 203 LEU A CA 1
ATOM 1612 C C . LEU A 1 203 ? 8.660 -2.693 14.435 1.00 57.88 203 LEU A C 1
ATOM 1614 O O . LEU A 1 203 ? 8.001 -3.580 14.957 1.00 57.88 203 LEU A O 1
ATOM 1618 N N . ASN A 1 204 ? 8.901 -2.734 13.119 1.00 55.97 204 ASN A N 1
ATOM 1619 C CA . ASN A 1 204 ? 8.329 -3.776 12.252 1.00 55.97 204 ASN A CA 1
ATOM 1620 C C . ASN A 1 204 ? 9.328 -4.851 11.795 1.00 55.97 204 ASN A C 1
ATOM 1622 O O . ASN A 1 204 ? 9.040 -5.557 10.824 1.00 55.97 204 ASN A O 1
ATOM 1626 N N . MET A 1 205 ? 10.481 -4.945 12.471 1.00 53.16 205 MET A N 1
ATOM 1627 C CA . MET A 1 205 ? 11.572 -5.902 12.218 1.00 53.16 205 MET A CA 1
ATOM 1628 C C . MET A 1 205 ? 12.115 -5.918 10.779 1.00 53.16 205 MET A C 1
ATOM 1630 O O . MET A 1 205 ? 12.774 -6.875 10.370 1.00 53.16 205 MET A O 1
ATOM 1634 N N . HIS A 1 206 ? 11.835 -4.897 9.965 1.00 51.44 206 HIS A N 1
ATOM 1635 C CA . HIS A 1 206 ? 12.357 -4.855 8.608 1.00 51.44 206 HIS A CA 1
ATOM 1636 C C . HIS A 1 206 ? 13.887 -4.772 8.612 1.00 51.44 206 HIS A C 1
ATOM 1638 O O . HIS A 1 206 ? 14.476 -3.786 9.063 1.00 51.44 206 HIS A O 1
ATOM 1644 N N . ALA A 1 207 ? 14.523 -5.784 8.018 1.00 42.91 207 ALA A N 1
ATOM 1645 C CA . ALA A 1 207 ? 15.964 -5.824 7.832 1.00 42.91 207 ALA A CA 1
ATOM 1646 C C . ALA A 1 207 ? 16.452 -4.541 7.134 1.00 42.91 207 ALA A C 1
ATOM 1648 O O . ALA A 1 207 ? 15.952 -4.168 6.070 1.00 42.91 207 ALA A O 1
ATOM 1649 N N . GLY A 1 208 ? 17.401 -3.848 7.760 1.00 53.19 208 GLY A N 1
ATOM 1650 C CA . GLY A 1 208 ? 18.032 -2.636 7.234 1.00 53.19 208 GLY A CA 1
ATOM 1651 C C . GLY A 1 208 ? 17.610 -1.325 7.902 1.00 53.19 208 GLY A C 1
ATOM 1652 O O . GLY A 1 208 ? 18.432 -0.416 7.946 1.00 53.19 208 GLY A O 1
ATOM 1653 N N . TYR A 1 209 ? 16.394 -1.203 8.451 1.00 53.97 209 TYR A N 1
ATOM 1654 C CA . TYR A 1 209 ? 15.976 0.036 9.139 1.00 53.97 209 TYR A CA 1
ATOM 1655 C C . TYR A 1 209 ? 15.170 -0.166 10.429 1.00 53.97 209 TYR A C 1
ATOM 1657 O O . TYR A 1 209 ? 14.822 0.819 11.079 1.00 53.97 209 TYR A O 1
ATOM 1665 N N . ALA A 1 210 ? 14.866 -1.406 10.804 1.00 51.09 210 ALA A N 1
ATOM 1666 C CA . ALA A 1 210 ? 14.318 -1.749 12.108 1.00 51.09 210 ALA A CA 1
ATOM 1667 C C . ALA A 1 210 ? 15.153 -2.871 12.733 1.00 51.09 210 ALA A C 1
ATOM 1669 O O . ALA A 1 210 ? 15.875 -3.589 12.034 1.00 51.09 210 ALA A O 1
ATOM 1670 N N . ASP A 1 211 ? 15.064 -3.006 14.049 1.00 48.56 211 ASP A N 1
ATOM 1671 C CA . ASP A 1 211 ? 15.745 -4.054 14.796 1.00 48.56 211 ASP A CA 1
ATOM 1672 C C . ASP A 1 211 ? 14.742 -5.115 15.288 1.00 48.56 211 ASP A C 1
ATOM 1674 O O . ASP A 1 211 ? 13.548 -4.847 15.444 1.00 48.56 211 ASP A O 1
ATOM 1678 N N . VAL A 1 212 ? 15.218 -6.353 15.449 1.00 57.44 212 VAL A N 1
ATOM 1679 C CA . VAL A 1 212 ? 14.378 -7.498 15.846 1.00 57.44 212 VAL A CA 1
ATOM 1680 C C . VAL A 1 212 ? 13.845 -7.307 17.269 1.00 57.44 212 VAL A C 1
ATOM 1682 O O . VAL A 1 212 ? 12.662 -7.505 17.515 1.00 57.44 212 VAL A O 1
ATOM 1685 N N . ALA A 1 213 ? 14.690 -6.825 18.184 1.00 56.81 213 ALA A N 1
ATOM 1686 C CA . ALA A 1 213 ? 14.364 -6.675 19.602 1.00 56.81 213 ALA A CA 1
ATOM 1687 C C . ALA A 1 213 ? 13.327 -5.571 19.897 1.00 56.81 213 ALA A C 1
ATOM 1689 O O . ALA A 1 213 ? 12.688 -5.582 20.948 1.00 56.81 213 ALA A O 1
ATOM 1690 N N . ALA A 1 214 ? 13.188 -4.581 19.022 1.00 57.75 214 ALA A N 1
ATOM 1691 C CA . ALA A 1 214 ? 12.190 -3.523 19.086 1.00 57.75 214 ALA A CA 1
ATOM 1692 C C . ALA A 1 214 ? 10.886 -3.935 18.403 1.00 57.75 214 ALA A C 1
ATOM 1694 O O . ALA A 1 214 ? 9.849 -3.376 18.724 1.00 57.75 214 ALA A O 1
ATOM 1695 N N . GLY A 1 215 ? 10.919 -4.896 17.476 1.00 52.84 215 GLY A N 1
ATOM 1696 C CA . GLY A 1 215 ? 9.690 -5.483 16.950 1.00 52.84 215 GLY A CA 1
ATOM 1697 C C . GLY A 1 215 ? 9.102 -6.597 17.818 1.00 52.84 215 GLY A C 1
ATOM 1698 O O . GLY A 1 215 ? 7.914 -6.869 17.691 1.00 52.84 215 GLY A O 1
ATOM 1699 N N . ASP A 1 216 ? 9.917 -7.257 18.650 1.00 55.34 216 ASP A N 1
ATOM 1700 C CA . ASP A 1 216 ? 9.482 -8.340 19.554 1.00 55.34 216 ASP A CA 1
ATOM 1701 C C . ASP A 1 216 ? 8.767 -7.826 20.822 1.00 55.34 216 ASP A C 1
ATOM 1703 O O . ASP A 1 216 ? 8.220 -8.628 21.580 1.00 55.34 216 ASP A O 1
ATOM 1707 N N . ARG A 1 217 ? 8.804 -6.512 21.071 1.00 53.50 217 ARG A N 1
ATOM 1708 C CA . ARG A 1 217 ? 8.100 -5.830 22.165 1.00 53.50 217 ARG A CA 1
ATOM 1709 C C . ARG A 1 217 ? 6.723 -5.366 21.707 1.00 53.50 217 ARG A C 1
ATOM 1711 O O . ARG A 1 217 ? 5.777 -5.546 22.502 1.00 53.50 217 ARG A O 1
#

Foldseek 3Di:
DQVLLCVWFVDFFFAPPCCPALQVQQEFDAPDPPLPHPHTDFDPPADPDVVRHDTHGGHHQAGPRGGGDDQAWQQAPVTLQADPVHRRGHDRNHNRHGAAGAHDTNVVVCVVVVFQEAEAFECRVVSVPVPSPPNDQDPVLRGDRRSPNVSRHPCLGPVPVVSVPRHYHYQAAADDLVGGVVVVCVVVVNHTPYYHYQHGPQQRCPPPRHNPVSVVD

InterPro domains:
  IPR007312 Phosphoesterase [PF04185] (3-217)

Sequence (217 aa):
FLNHQYLISATAPVYPNAAESPAKSQIATLQSFNPLDPRLKPLDKSPASAMDGPPQFGPSAITPDNYAVNTMAPPYWPTWLRDPQNPDYSKPDLPNVLVPQSHEHIGDKLSKRNVDWAWYAGAWQVTLDEFKDSTGIPKIPNFQYHHQPFNYFKQQGPQHPEERKKRLRDGGLGDESSTNRFLADAEAGKLPAVTFYKPQGNLNMHAGYADVAAGDR

Radius of gyration: 18.95 Å; chains: 1; bounding box: 54×35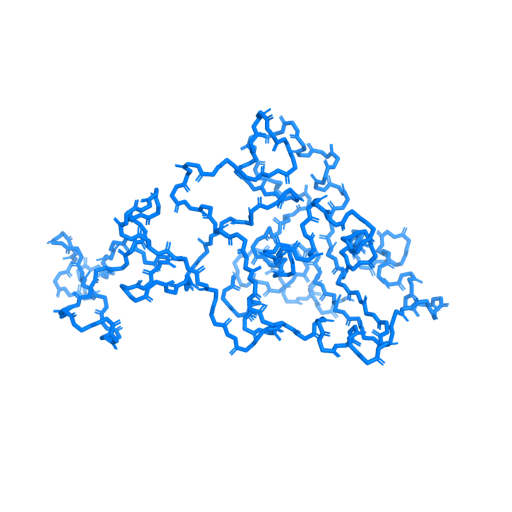×52 Å